Protein AF-A0A346Y6R8-F1 (afdb_monomer)

Mean predicted aligned error: 7.38 Å

Structure (mmCIF, N/CA/C/O backbone):
data_AF-A0A346Y6R8-F1
#
_entry.id   AF-A0A346Y6R8-F1
#
loop_
_atom_site.group_PDB
_atom_site.id
_atom_site.type_symbol
_atom_site.label_atom_id
_atom_site.label_alt_id
_atom_site.label_comp_id
_atom_site.label_asym_id
_atom_site.label_entity_id
_atom_site.label_seq_id
_atom_site.pdbx_PDB_ins_code
_atom_site.Cartn_x
_atom_site.Cartn_y
_atom_site.Cartn_z
_atom_site.occupancy
_atom_site.B_iso_or_equiv
_atom_site.auth_seq_id
_atom_site.auth_comp_id
_atom_site.auth_asym_id
_atom_site.auth_atom_id
_atom_site.pdbx_PDB_model_num
ATOM 1 N N . MET A 1 1 ? 13.563 -5.380 -19.756 1.00 88.19 1 MET A N 1
ATOM 2 C CA . MET A 1 1 ? 12.511 -4.655 -20.504 1.00 88.19 1 MET A CA 1
ATOM 3 C C . MET A 1 1 ? 12.199 -3.278 -19.916 1.00 88.19 1 MET A C 1
ATOM 5 O O . MET A 1 1 ? 11.522 -2.526 -20.594 1.00 88.19 1 MET A O 1
ATOM 9 N N . HIS A 1 2 ? 12.684 -2.916 -18.715 1.00 90.12 2 HIS A N 1
ATOM 10 C CA . HIS A 1 2 ? 12.296 -1.654 -18.063 1.00 90.12 2 HIS A CA 1
ATOM 11 C C . HIS A 1 2 ? 12.594 -0.394 -18.902 1.00 90.12 2 HIS A C 1
ATOM 13 O O . HIS A 1 2 ? 11.814 0.544 -18.896 1.00 90.12 2 HIS A O 1
ATOM 19 N N . ASP A 1 3 ? 13.657 -0.433 -19.708 1.00 93.69 3 ASP A N 1
ATOM 20 C CA . ASP A 1 3 ? 14.092 0.662 -20.582 1.00 93.69 3 ASP A CA 1
ATOM 21 C C . ASP A 1 3 ? 13.669 0.502 -22.059 1.00 93.69 3 ASP A C 1
ATOM 23 O O . ASP A 1 3 ? 14.188 1.189 -22.941 1.00 93.69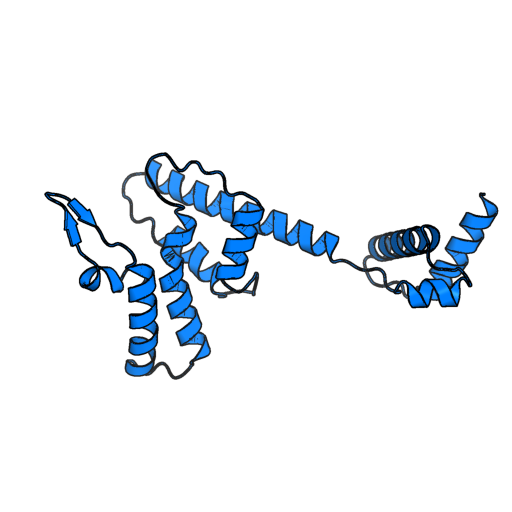 3 ASP A O 1
ATOM 27 N N . ILE A 1 4 ? 12.753 -0.422 -22.376 1.00 96.06 4 ILE A N 1
ATOM 28 C CA . ILE A 1 4 ? 12.457 -0.807 -23.770 1.00 96.06 4 ILE A CA 1
ATOM 29 C C . ILE A 1 4 ? 11.903 0.342 -24.630 1.00 96.06 4 ILE A C 1
ATOM 31 O O . ILE A 1 4 ? 12.076 0.317 -25.842 1.00 96.06 4 ILE A O 1
ATOM 35 N N . GLY A 1 5 ? 11.301 1.370 -24.022 1.00 95.88 5 GLY A N 1
ATOM 36 C CA . GLY A 1 5 ? 10.785 2.546 -24.730 1.00 95.88 5 GLY A CA 1
ATOM 37 C C . GLY A 1 5 ? 11.830 3.616 -25.072 1.00 95.88 5 GLY A C 1
ATOM 38 O O . GLY A 1 5 ? 11.493 4.601 -25.730 1.00 95.88 5 GLY A O 1
ATOM 39 N N . LYS A 1 6 ? 13.093 3.482 -24.634 1.00 95.00 6 LYS A N 1
ATOM 40 C CA . LYS A 1 6 ? 14.141 4.490 -24.901 1.00 95.00 6 LYS A CA 1
ATOM 41 C C . LYS A 1 6 ? 14.396 4.736 -26.394 1.00 95.00 6 LYS A C 1
ATOM 43 O O . LYS A 1 6 ? 14.455 5.906 -26.769 1.00 95.00 6 LYS A O 1
ATOM 48 N N . PRO A 1 7 ? 14.530 3.712 -27.260 1.00 95.25 7 PRO A N 1
ATOM 49 C CA . PRO A 1 7 ? 14.764 3.936 -28.687 1.00 95.25 7 PRO A CA 1
ATOM 50 C C . PRO A 1 7 ? 13.687 4.813 -29.341 1.00 95.25 7 PRO A C 1
ATOM 52 O O . PRO A 1 7 ? 14.020 5.705 -30.117 1.00 95.25 7 PRO A O 1
ATOM 55 N N . ASP A 1 8 ? 12.425 4.630 -28.950 1.00 93.50 8 ASP A N 1
ATOM 56 C CA . ASP A 1 8 ? 11.274 5.324 -29.543 1.00 93.50 8 ASP A CA 1
ATOM 57 C C . ASP A 1 8 ? 11.078 6.750 -28.998 1.00 93.50 8 ASP A C 1
ATOM 59 O O . ASP A 1 8 ? 10.401 7.579 -29.607 1.00 93.50 8 ASP A O 1
ATOM 63 N N . THR A 1 9 ? 11.674 7.055 -27.842 1.00 93.38 9 THR A N 1
ATOM 64 C CA . THR A 1 9 ? 11.520 8.343 -27.138 1.00 93.38 9 THR A CA 1
ATOM 65 C C . THR A 1 9 ? 12.788 9.189 -27.106 1.00 93.38 9 THR A C 1
ATOM 67 O O . THR A 1 9 ? 12.763 10.312 -26.593 1.00 93.38 9 THR A O 1
ATOM 70 N N . GLY A 1 10 ? 13.887 8.681 -27.665 1.00 92.25 10 GLY A N 1
ATOM 71 C CA . GLY A 1 10 ? 15.160 9.380 -27.743 1.00 92.25 10 GLY A CA 1
ATOM 72 C C . GLY A 1 10 ? 15.040 10.692 -28.514 1.00 92.25 10 GLY A C 1
ATOM 73 O O . GLY A 1 10 ? 14.657 10.718 -29.683 1.00 92.25 10 GLY A O 1
ATOM 74 N N . ARG A 1 11 ? 15.398 11.799 -27.862 1.00 89.81 11 ARG A N 1
ATOM 75 C CA . ARG A 1 11 ? 15.494 13.124 -28.483 1.00 89.81 11 ARG A CA 1
ATOM 76 C C . ARG A 1 11 ? 16.857 13.734 -28.207 1.00 89.81 11 ARG A C 1
ATOM 78 O O . ARG A 1 11 ? 17.302 13.751 -27.060 1.00 89.81 11 ARG A O 1
ATOM 85 N N . PHE A 1 12 ? 17.476 14.260 -29.257 1.00 90.50 12 PHE A N 1
ATOM 86 C CA . PHE A 1 12 ? 18.711 15.030 -29.163 1.00 90.50 12 PHE A CA 1
ATOM 87 C C . PHE A 1 12 ? 18.393 16.484 -28.812 1.00 90.50 12 PHE A C 1
ATOM 89 O O . PHE A 1 12 ? 17.587 17.122 -29.489 1.00 90.50 12 PHE A O 1
ATOM 96 N N . ASP A 1 13 ? 19.048 16.990 -27.774 1.00 84.94 13 ASP A N 1
ATOM 97 C CA . ASP A 1 13 ? 19.046 18.393 -27.375 1.00 84.94 13 ASP A CA 1
ATOM 98 C C . ASP A 1 13 ? 20.501 18.879 -27.334 1.00 84.94 13 ASP A C 1
ATOM 100 O O . ASP A 1 13 ? 21.226 18.709 -26.352 1.00 84.94 13 ASP A O 1
ATOM 104 N N . GLY A 1 14 ? 20.984 19.376 -28.475 1.00 87.12 14 GLY A N 1
ATOM 105 C CA . GLY A 1 14 ? 22.395 19.718 -28.653 1.00 87.12 14 GLY A CA 1
ATOM 106 C C . GLY A 1 14 ? 23.311 18.495 -28.526 1.00 87.12 14 GLY A C 1
ATOM 107 O O . GLY A 1 14 ? 23.296 17.616 -29.387 1.00 87.12 14 GLY A O 1
ATOM 108 N N . THR A 1 15 ? 24.134 18.464 -27.473 1.00 86.50 15 THR A N 1
ATOM 109 C CA . THR A 1 15 ? 25.041 17.342 -27.156 1.00 86.50 15 THR A CA 1
ATOM 110 C C . THR A 1 15 ? 24.403 16.273 -26.276 1.00 86.50 15 THR A C 1
ATOM 112 O O . THR A 1 15 ? 24.975 15.192 -26.136 1.00 86.50 15 THR A O 1
ATOM 115 N N . ASP A 1 16 ? 23.242 16.562 -25.690 1.00 85.56 16 ASP A N 1
ATOM 116 C CA . ASP A 1 16 ? 22.592 15.692 -24.721 1.00 85.56 16 ASP A CA 1
ATOM 117 C C . ASP A 1 16 ? 21.470 14.883 -25.379 1.00 85.56 16 ASP A C 1
ATOM 119 O O . ASP A 1 16 ? 20.818 15.315 -26.332 1.00 85.56 16 ASP A O 1
ATOM 123 N N . VAL A 1 17 ? 21.233 13.679 -24.859 1.00 90.75 17 VAL A N 1
ATOM 124 C CA . VAL A 1 17 ? 20.116 12.825 -25.273 1.00 90.75 17 VAL A CA 1
ATOM 125 C C . VAL A 1 17 ? 19.163 12.672 -24.103 1.00 90.75 17 VAL A C 1
ATOM 127 O O . VAL A 1 17 ? 19.573 12.343 -22.990 1.00 90.75 17 VAL A O 1
ATOM 130 N N . THR A 1 18 ? 17.878 12.883 -24.364 1.00 89.25 18 THR A N 1
ATOM 131 C CA . THR A 1 18 ? 16.813 12.707 -23.376 1.00 89.25 18 THR A CA 1
ATOM 132 C C . THR A 1 18 ? 15.840 11.620 -23.816 1.00 89.25 18 THR A C 1
ATOM 134 O O . THR A 1 18 ? 15.586 11.446 -25.005 1.00 89.25 18 THR A O 1
ATOM 137 N N . PHE A 1 19 ? 15.284 10.900 -22.842 1.00 91.94 19 PHE A N 1
ATOM 138 C CA . PHE A 1 19 ? 14.329 9.804 -23.043 1.00 91.94 19 PHE A CA 1
ATOM 139 C C . PHE A 1 19 ? 13.062 10.080 -22.233 1.00 91.94 19 PHE A C 1
ATOM 141 O O . PHE A 1 19 ? 12.709 9.359 -21.300 1.00 91.94 19 PHE A O 1
ATOM 148 N N . ARG A 1 20 ? 12.424 11.221 -22.496 1.00 88.50 20 ARG A N 1
ATOM 149 C CA . ARG A 1 20 ? 11.232 11.623 -21.738 1.00 88.50 20 ARG A CA 1
ATOM 150 C C . ARG A 1 20 ? 10.084 10.664 -22.053 1.00 88.50 20 ARG A C 1
ATOM 152 O O . ARG A 1 20 ? 9.849 10.370 -23.221 1.00 88.50 20 ARG A O 1
ATOM 159 N N . HIS A 1 21 ? 9.353 10.241 -21.024 1.00 89.75 21 HIS A N 1
ATOM 160 C CA . HIS A 1 21 ? 8.190 9.347 -21.131 1.00 89.75 21 HIS A CA 1
ATOM 161 C C . HIS A 1 21 ? 8.490 7.928 -21.642 1.00 89.75 21 HIS A C 1
ATOM 163 O O . HIS A 1 21 ? 7.576 7.216 -22.069 1.00 89.75 21 HIS A O 1
ATOM 169 N N . HIS A 1 22 ? 9.755 7.499 -21.605 1.00 95.06 22 HIS A N 1
ATOM 170 C CA . HIS A 1 22 ? 10.151 6.178 -22.094 1.00 95.06 22 HIS A CA 1
ATOM 171 C C . HIS A 1 22 ? 9.527 5.038 -21.286 1.00 95.06 22 HIS A C 1
ATOM 173 O O . HIS A 1 22 ? 9.301 3.967 -21.841 1.00 95.06 22 HIS A O 1
ATOM 179 N N . GLU A 1 23 ? 9.197 5.265 -20.014 1.00 94.69 23 GLU A N 1
ATOM 180 C CA . GLU A 1 23 ? 8.531 4.281 -19.167 1.00 94.69 23 GLU A CA 1
ATOM 181 C C . GLU A 1 23 ? 7.101 4.018 -19.656 1.00 94.69 23 GLU A C 1
ATOM 183 O O . GLU A 1 23 ? 6.711 2.864 -19.807 1.00 94.69 23 GLU A O 1
ATOM 188 N N . GLN A 1 24 ? 6.331 5.067 -19.983 1.00 95.50 24 GLN A N 1
ATOM 189 C CA . GLN A 1 24 ? 4.951 4.912 -20.475 1.00 95.50 24 GLN A CA 1
ATOM 190 C C . GLN A 1 24 ? 4.908 4.266 -21.865 1.00 95.50 24 GLN A C 1
ATOM 192 O O . GLN A 1 24 ? 4.048 3.431 -22.140 1.00 95.50 24 GLN A O 1
ATOM 197 N N . VAL A 1 25 ? 5.851 4.625 -22.739 1.00 97.38 25 VAL A N 1
ATOM 198 C CA . VAL A 1 25 ? 5.998 3.956 -24.040 1.00 97.38 25 VAL A CA 1
ATOM 199 C C . VAL A 1 25 ? 6.418 2.499 -23.842 1.00 97.38 25 VAL A C 1
ATOM 201 O O . VAL A 1 25 ? 5.851 1.605 -24.464 1.00 97.38 25 VAL A O 1
ATOM 204 N N . GLY A 1 26 ? 7.355 2.242 -22.928 1.00 97.94 26 GLY A N 1
ATOM 205 C CA . GLY A 1 26 ? 7.798 0.897 -22.579 1.00 97.94 26 GLY A CA 1
ATOM 206 C C . GLY A 1 26 ? 6.672 0.019 -22.036 1.00 97.94 26 GLY A C 1
ATOM 207 O O . GLY A 1 26 ? 6.569 -1.140 -22.428 1.00 97.94 26 GLY A O 1
ATOM 208 N N . GLU A 1 27 ? 5.794 0.571 -21.197 1.00 98.00 27 GLU A N 1
ATOM 209 C CA . GLU A 1 27 ? 4.587 -0.109 -20.722 1.00 98.00 27 GLU A CA 1
ATOM 210 C C . GLU A 1 27 ? 3.721 -0.576 -21.895 1.00 98.00 27 GLU A C 1
ATOM 212 O O . GLU A 1 27 ? 3.377 -1.756 -21.961 1.00 98.00 27 GLU A O 1
ATOM 217 N N . GLN A 1 28 ? 3.418 0.310 -22.848 1.00 98.06 28 GLN A N 1
ATOM 218 C CA . GLN A 1 28 ? 2.599 -0.044 -24.009 1.00 98.06 28 GLN A CA 1
ATOM 219 C C . GLN A 1 28 ? 3.272 -1.116 -24.877 1.00 98.06 28 GLN A C 1
ATOM 221 O O . GLN A 1 28 ? 2.631 -2.100 -25.239 1.00 98.06 28 GLN A O 1
ATOM 226 N N . ILE A 1 29 ? 4.578 -0.985 -25.133 1.00 98.12 29 ILE A N 1
ATOM 227 C CA . ILE A 1 29 ? 5.343 -1.994 -25.879 1.00 98.12 29 ILE A CA 1
ATOM 228 C C . ILE A 1 29 ? 5.239 -3.361 -25.197 1.00 98.12 29 ILE A C 1
ATOM 230 O O . ILE A 1 29 ? 5.025 -4.368 -25.865 1.00 98.12 29 ILE A O 1
ATOM 234 N N . VAL A 1 30 ? 5.376 -3.424 -23.871 1.00 97.94 30 VAL A N 1
ATOM 235 C CA . VAL A 1 30 ? 5.302 -4.687 -23.121 1.00 97.94 30 VAL A CA 1
ATOM 236 C C . VAL A 1 30 ? 3.906 -5.308 -23.186 1.00 97.94 30 VAL A C 1
ATOM 238 O O . VAL A 1 30 ? 3.812 -6.530 -23.334 1.00 97.94 30 VAL A O 1
ATOM 241 N N . ARG A 1 31 ? 2.841 -4.493 -23.122 1.00 97.69 31 ARG A N 1
ATOM 242 C CA . ARG A 1 31 ? 1.447 -4.963 -23.254 1.00 97.69 31 ARG A CA 1
ATOM 243 C C . ARG A 1 31 ? 1.210 -5.679 -24.577 1.00 97.69 31 ARG A C 1
ATOM 245 O O . ARG A 1 31 ? 0.519 -6.693 -24.589 1.00 97.69 31 ARG A O 1
ATOM 252 N N . ASP A 1 32 ? 1.815 -5.185 -25.651 1.00 97.62 32 ASP A N 1
ATOM 253 C CA . ASP A 1 32 ? 1.655 -5.754 -26.989 1.00 97.62 32 ASP A CA 1
ATOM 254 C C . ASP A 1 32 ? 2.632 -6.921 -27.238 1.00 97.62 32 ASP A C 1
ATOM 256 O O . ASP A 1 32 ? 2.283 -7.925 -27.864 1.00 97.62 32 ASP A O 1
ATOM 260 N N . LEU A 1 33 ? 3.856 -6.826 -26.707 1.00 97.50 33 LEU A N 1
ATOM 261 C CA . LEU A 1 33 ? 4.935 -7.778 -26.968 1.00 97.50 33 LEU A CA 1
ATOM 262 C C . LEU A 1 33 ? 4.771 -9.103 -26.211 1.00 97.50 33 LEU A C 1
ATOM 264 O O . LEU A 1 33 ? 5.036 -10.159 -26.784 1.00 97.50 33 LEU A O 1
ATOM 268 N N . LEU A 1 34 ? 4.350 -9.088 -24.942 1.00 97.38 34 LEU A N 1
ATOM 269 C CA . LEU A 1 34 ? 4.225 -10.321 -24.151 1.00 97.38 34 LEU A CA 1
ATOM 270 C C . LEU A 1 34 ? 3.227 -11.326 -24.760 1.00 97.38 34 LEU A C 1
ATOM 272 O O . LEU A 1 34 ? 3.612 -12.490 -24.919 1.00 97.38 34 LEU A O 1
ATOM 276 N N . PRO A 1 35 ? 2.008 -10.926 -25.177 1.00 97.50 35 PRO A N 1
ATOM 277 C CA . PRO A 1 35 ? 1.092 -11.823 -25.880 1.00 97.50 35 PRO A CA 1
ATOM 278 C C . PRO A 1 35 ? 1.664 -12.337 -27.203 1.00 97.50 35 PRO A C 1
ATOM 280 O O . PRO A 1 35 ? 1.543 -13.524 -27.505 1.00 97.50 35 PRO A O 1
ATOM 283 N N . ALA A 1 36 ? 2.349 -11.479 -27.968 1.00 97.31 36 ALA A N 1
ATOM 284 C CA . ALA A 1 36 ? 2.997 -11.873 -29.220 1.00 97.31 36 ALA A CA 1
ATOM 285 C C . ALA A 1 36 ? 4.129 -12.899 -29.012 1.00 97.31 36 ALA A C 1
ATOM 287 O O . ALA A 1 36 ? 4.382 -13.723 -29.889 1.00 97.31 36 ALA A O 1
ATOM 288 N N . MET A 1 37 ? 4.774 -12.894 -27.841 1.00 96.56 37 MET A N 1
ATOM 289 C CA . MET A 1 37 ? 5.766 -13.896 -27.426 1.00 96.56 37 MET A CA 1
ATOM 290 C C . MET A 1 37 ? 5.144 -15.162 -26.809 1.00 96.56 37 MET A C 1
ATOM 292 O O . MET A 1 37 ? 5.875 -16.044 -26.361 1.00 96.56 37 MET A O 1
ATOM 296 N N . GLY A 1 38 ? 3.812 -15.279 -26.786 1.00 96.88 38 GLY A N 1
ATOM 297 C CA . GLY A 1 38 ? 3.101 -16.457 -26.286 1.00 96.88 38 GLY A CA 1
ATOM 298 C C . GLY A 1 38 ? 2.736 -16.412 -24.801 1.00 96.88 38 GLY A C 1
ATOM 299 O O . GLY A 1 38 ? 2.315 -17.432 -24.259 1.00 96.88 38 GLY A O 1
ATOM 300 N N . CYS A 1 39 ? 2.862 -15.263 -24.125 1.00 96.38 39 CYS A N 1
ATOM 301 C CA . CYS A 1 39 ? 2.310 -15.098 -22.781 1.00 96.38 39 CYS A CA 1
ATOM 302 C C . CYS A 1 39 ? 0.778 -15.075 -22.856 1.00 96.38 39 CYS A C 1
ATOM 304 O O . CYS A 1 39 ? 0.183 -14.111 -23.333 1.00 96.38 39 CYS A O 1
ATOM 306 N N . THR A 1 40 ? 0.131 -16.139 -22.384 1.00 97.19 40 THR A N 1
ATOM 307 C CA . THR A 1 40 ? -1.336 -16.259 -22.403 1.00 97.19 40 THR A CA 1
ATOM 308 C C . THR A 1 40 ? -2.006 -15.755 -21.127 1.00 97.19 40 THR A C 1
ATOM 310 O O . THR A 1 40 ? -3.231 -15.727 -21.069 1.00 97.19 40 THR A O 1
ATOM 313 N N . ASP A 1 41 ? -1.234 -15.392 -20.099 1.00 97.75 41 ASP A N 1
ATOM 314 C CA . ASP A 1 41 ? -1.757 -14.852 -18.844 1.00 97.75 41 ASP A CA 1
ATOM 315 C C . ASP A 1 41 ? -1.879 -13.314 -18.940 1.00 97.75 41 ASP A C 1
ATOM 317 O O . ASP A 1 41 ? -0.862 -12.601 -18.927 1.00 97.75 41 ASP A O 1
ATOM 321 N N . PRO A 1 42 ? -3.107 -12.768 -19.042 1.00 96.50 42 PRO A N 1
ATOM 322 C CA . PRO A 1 42 ? -3.312 -11.326 -19.122 1.00 96.50 42 PRO A CA 1
ATOM 323 C C . PRO A 1 42 ? -2.966 -10.610 -17.810 1.00 96.50 42 PRO A C 1
ATOM 325 O O . PRO A 1 42 ? -2.550 -9.454 -17.852 1.00 96.50 42 PRO A O 1
ATOM 328 N N . VAL A 1 43 ? -3.087 -11.278 -16.657 1.00 95.50 43 VAL A N 1
ATOM 329 C CA . VAL A 1 43 ? -2.763 -10.699 -15.345 1.00 95.50 43 VAL A CA 1
ATOM 330 C C . VAL A 1 43 ? -1.255 -10.547 -15.203 1.00 95.50 43 VAL A C 1
ATOM 332 O O . VAL A 1 43 ? -0.780 -9.505 -14.755 1.00 95.50 43 VAL A O 1
ATOM 335 N N . LEU A 1 44 ? -0.481 -11.558 -15.607 1.00 95.56 44 LEU A N 1
ATOM 336 C CA . LEU A 1 44 ? 0.978 -11.449 -15.648 1.00 95.56 44 LEU A CA 1
ATOM 337 C C . LEU A 1 44 ? 1.425 -10.355 -16.625 1.00 95.56 44 LEU A C 1
ATOM 339 O O . LEU A 1 44 ? 2.291 -9.550 -16.289 1.00 95.56 44 LEU A O 1
ATOM 343 N N . THR A 1 45 ? 0.810 -10.297 -17.808 1.00 97.62 45 THR A N 1
ATOM 344 C CA . THR A 1 45 ? 1.119 -9.284 -18.828 1.00 97.62 45 THR A CA 1
ATOM 345 C C . THR A 1 45 ? 0.884 -7.868 -18.311 1.00 97.62 45 THR A C 1
ATOM 347 O O . THR A 1 45 ? 1.784 -7.031 -18.403 1.00 97.62 45 THR A O 1
ATOM 350 N N . ASP A 1 46 ? -0.288 -7.603 -17.724 1.00 96.81 46 ASP A N 1
ATOM 351 C CA . ASP A 1 46 ? -0.597 -6.304 -17.121 1.00 96.81 46 ASP A CA 1
ATOM 352 C C . ASP A 1 46 ? 0.393 -5.956 -16.008 1.00 96.81 46 ASP A C 1
ATOM 354 O O . ASP A 1 46 ? 0.929 -4.851 -15.977 1.00 96.81 46 ASP A O 1
ATOM 358 N N . ARG A 1 47 ? 0.706 -6.922 -15.142 1.00 96.44 47 ARG A N 1
ATOM 359 C CA . ARG A 1 47 ? 1.635 -6.720 -14.033 1.00 96.44 47 ARG A CA 1
ATOM 360 C C . ARG A 1 47 ? 3.023 -6.306 -14.507 1.00 96.44 47 ARG A C 1
ATOM 362 O O . ARG A 1 47 ? 3.537 -5.293 -14.044 1.00 96.44 47 ARG A O 1
ATOM 369 N N . VAL A 1 48 ? 3.608 -7.042 -15.455 1.00 96.81 48 VAL A N 1
ATOM 370 C CA . VAL A 1 48 ? 4.940 -6.728 -16.003 1.00 96.81 48 VAL A CA 1
ATOM 371 C C . VAL A 1 48 ? 4.921 -5.383 -16.728 1.00 96.81 48 VAL A C 1
ATOM 373 O O . VAL A 1 48 ? 5.835 -4.580 -16.544 1.00 96.81 48 VAL A O 1
ATOM 376 N N . ALA A 1 49 ? 3.877 -5.103 -17.512 1.00 97.69 49 ALA A N 1
ATOM 377 C CA . ALA A 1 49 ? 3.728 -3.824 -18.196 1.00 97.69 49 ALA A CA 1
ATOM 378 C C . ALA A 1 49 ? 3.677 -2.646 -17.212 1.00 97.69 49 ALA A C 1
ATOM 380 O O . ALA A 1 49 ? 4.437 -1.687 -17.361 1.00 97.69 49 ALA A O 1
ATOM 381 N N . ARG A 1 50 ? 2.853 -2.744 -16.162 1.00 97.12 50 ARG A N 1
ATOM 382 C CA . ARG A 1 50 ? 2.756 -1.722 -15.111 1.00 97.12 50 ARG A CA 1
ATOM 383 C C . ARG A 1 50 ? 4.071 -1.549 -14.354 1.00 97.12 50 ARG A C 1
ATOM 385 O O . ARG A 1 50 ? 4.467 -0.416 -14.098 1.00 97.12 50 ARG A O 1
ATOM 392 N N . THR A 1 51 ? 4.784 -2.636 -14.045 1.00 96.88 51 THR A N 1
ATOM 393 C CA . THR A 1 51 ? 6.129 -2.558 -13.449 1.00 96.88 51 THR A CA 1
ATOM 394 C C . THR A 1 51 ? 7.089 -1.769 -14.341 1.00 96.88 51 THR A C 1
ATOM 396 O O . THR A 1 51 ? 7.831 -0.928 -13.838 1.00 96.88 51 THR A O 1
ATOM 399 N N . VAL A 1 52 ? 7.060 -1.976 -15.663 1.00 97.06 52 VAL A N 1
ATOM 400 C CA . VAL A 1 52 ? 7.880 -1.195 -16.605 1.00 97.06 52 VAL A CA 1
ATOM 401 C C . VAL A 1 52 ? 7.481 0.286 -16.602 1.00 97.06 52 VAL A C 1
ATOM 403 O O . VAL A 1 52 ? 8.355 1.140 -16.444 1.00 97.06 52 VAL A O 1
ATOM 406 N N . GLY A 1 53 ? 6.182 0.590 -16.669 1.00 96.31 53 GLY A N 1
ATOM 407 C CA . GLY A 1 53 ? 5.649 1.962 -16.667 1.00 96.31 53 GLY A CA 1
ATOM 408 C C . GLY A 1 53 ? 5.921 2.766 -15.394 1.00 96.31 53 GLY A C 1
ATOM 409 O O . GLY A 1 53 ? 5.929 4.000 -15.418 1.00 96.31 53 GLY A O 1
ATOM 410 N N . LEU A 1 54 ? 6.176 2.073 -14.283 1.00 95.12 54 LEU A N 1
ATOM 411 C CA . LEU A 1 54 ? 6.447 2.659 -12.970 1.00 95.12 54 LEU A CA 1
ATOM 412 C C . LEU A 1 54 ? 7.920 2.553 -12.546 1.00 95.12 54 LEU A C 1
ATOM 414 O O . LEU A 1 54 ? 8.280 3.086 -11.498 1.00 95.12 54 LEU A O 1
ATOM 418 N N . SER A 1 55 ? 8.780 1.927 -13.353 1.00 92.38 55 SER A N 1
ATOM 419 C CA . SER A 1 55 ? 10.164 1.589 -12.984 1.00 92.38 55 SER A CA 1
ATOM 420 C C . SER A 1 55 ? 11.020 2.791 -12.554 1.00 92.38 55 SER A C 1
ATOM 422 O O . SER A 1 55 ? 11.827 2.680 -11.635 1.00 92.38 55 SER A O 1
ATOM 424 N N . GLY A 1 56 ? 10.810 3.969 -13.152 1.00 87.50 56 GLY A N 1
ATOM 425 C CA . GLY A 1 56 ? 11.524 5.203 -12.803 1.00 87.50 56 GLY A CA 1
ATOM 426 C C . GLY A 1 56 ? 10.922 6.007 -11.643 1.00 87.50 56 GLY A C 1
ATOM 427 O O . GLY A 1 56 ? 11.556 6.940 -11.152 1.00 87.50 56 GLY A O 1
ATOM 428 N N . ARG A 1 57 ? 9.711 5.676 -11.170 1.00 87.12 57 ARG A N 1
ATOM 429 C CA . ARG A 1 57 ? 8.948 6.528 -10.231 1.00 87.12 57 ARG A CA 1
ATOM 430 C C . ARG A 1 57 ? 9.623 6.721 -8.878 1.00 87.12 57 ARG A C 1
ATOM 432 O O . ARG A 1 57 ? 9.437 7.771 -8.268 1.00 87.12 57 ARG A O 1
ATOM 439 N N . TYR A 1 58 ? 10.408 5.747 -8.420 1.00 84.38 58 TYR A N 1
ATOM 440 C CA . TYR A 1 58 ? 11.115 5.850 -7.142 1.00 84.38 58 TYR A CA 1
ATOM 441 C C . TYR A 1 58 ? 12.191 6.951 -7.147 1.00 84.38 58 TYR A C 1
ATOM 443 O O . TYR A 1 58 ? 12.555 7.454 -6.084 1.00 84.38 58 TYR A O 1
ATOM 451 N N . LYS A 1 59 ? 12.679 7.342 -8.338 1.00 79.56 59 LYS A N 1
ATOM 452 C CA . LYS A 1 59 ? 13.801 8.274 -8.516 1.00 79.56 59 LYS A CA 1
ATOM 453 C C . LYS A 1 59 ? 13.431 9.746 -8.305 1.00 79.56 59 LYS A C 1
ATOM 455 O O . LYS A 1 59 ? 14.358 10.542 -8.256 1.00 79.56 59 LYS A O 1
ATOM 460 N N . ALA A 1 60 ? 12.139 10.088 -8.189 1.00 56.28 60 ALA A N 1
ATOM 461 C CA . ALA A 1 60 ? 11.602 11.441 -7.958 1.00 56.28 60 ALA A CA 1
ATOM 462 C C . ALA A 1 60 ? 12.517 12.590 -8.465 1.00 56.28 60 ALA A C 1
ATOM 464 O O . ALA A 1 60 ? 13.225 13.226 -7.698 1.00 56.28 60 ALA A O 1
ATOM 465 N N . ASP A 1 61 ? 12.523 12.776 -9.788 1.00 48.47 61 ASP A N 1
ATOM 466 C CA . ASP A 1 61 ? 12.942 13.919 -10.619 1.00 48.47 61 ASP A CA 1
ATOM 467 C C . ASP A 1 61 ? 13.981 14.950 -10.106 1.00 48.47 61 ASP A C 1
ATOM 469 O O . ASP A 1 61 ? 13.643 16.033 -9.634 1.00 48.47 61 ASP A O 1
ATOM 473 N N . GLY A 1 62 ? 15.257 14.730 -10.459 1.00 41.03 62 GLY A N 1
ATOM 474 C CA . GLY A 1 62 ? 16.159 15.810 -10.906 1.00 41.03 62 GLY A CA 1
ATOM 475 C C . GLY A 1 62 ? 17.275 16.274 -9.948 1.00 41.03 62 GLY A C 1
ATOM 476 O O . GLY A 1 62 ? 17.320 15.896 -8.777 1.00 41.03 62 GLY A O 1
ATOM 477 N N . PRO A 1 63 ? 18.239 17.083 -10.441 1.00 32.19 63 PRO A N 1
ATOM 478 C CA . PRO A 1 63 ? 19.399 17.518 -9.663 1.00 32.19 63 PRO A CA 1
ATOM 479 C C . PRO A 1 63 ? 18.939 18.368 -8.473 1.00 32.19 63 PRO A C 1
ATOM 481 O O . PRO A 1 63 ? 18.387 19.448 -8.661 1.00 32.19 63 PRO A O 1
ATOM 484 N N . GLY A 1 64 ? 19.171 17.880 -7.252 1.00 41.25 64 GLY A N 1
ATOM 485 C CA . GLY A 1 64 ? 18.735 18.540 -6.016 1.00 41.25 64 GLY A CA 1
ATOM 486 C C . GLY A 1 64 ? 17.429 18.010 -5.415 1.00 41.25 64 GLY A C 1
ATOM 487 O O . GLY A 1 64 ? 16.995 18.548 -4.399 1.00 41.25 64 GLY A O 1
ATOM 488 N N . ALA A 1 65 ? 16.833 16.949 -5.971 1.00 45.44 65 ALA A N 1
ATOM 489 C CA . ALA A 1 65 ? 15.626 16.311 -5.444 1.00 45.44 65 ALA A CA 1
ATOM 490 C C . ALA A 1 65 ? 15.899 15.461 -4.190 1.00 45.44 65 ALA A C 1
ATOM 492 O O . ALA A 1 65 ? 15.680 14.256 -4.135 1.00 45.44 65 ALA A O 1
ATOM 493 N N . ALA A 1 66 ? 16.336 16.128 -3.127 1.00 45.50 66 ALA A N 1
ATOM 494 C CA . ALA A 1 66 ? 16.016 15.717 -1.770 1.00 45.50 66 ALA A CA 1
ATOM 495 C C . ALA A 1 66 ? 14.583 16.170 -1.435 1.00 45.50 66 ALA A C 1
ATOM 497 O O . ALA A 1 66 ? 14.343 16.750 -0.375 1.00 45.50 66 ALA A O 1
ATOM 498 N N . GLU A 1 67 ? 13.622 15.956 -2.342 1.00 53.75 67 GLU A N 1
ATOM 499 C CA . GLU A 1 67 ? 12.225 16.033 -1.943 1.00 53.75 67 GLU A CA 1
ATOM 500 C C . GLU A 1 67 ? 11.981 14.771 -1.120 1.00 53.75 67 GLU A C 1
ATOM 502 O O . GLU A 1 67 ? 11.741 13.678 -1.631 1.00 53.75 67 GLU A O 1
ATOM 507 N N . VAL A 1 68 ? 12.197 14.915 0.188 1.00 68.25 68 VAL A N 1
ATOM 508 C CA . VAL A 1 68 ? 11.830 13.920 1.184 1.00 68.25 68 VAL A CA 1
ATOM 509 C C . VAL A 1 68 ? 10.406 13.518 0.843 1.00 68.25 68 VAL A C 1
ATOM 511 O O . VAL A 1 68 ? 9.511 14.363 0.888 1.00 68.25 68 VAL A O 1
ATOM 514 N N . TRP A 1 69 ? 10.206 12.254 0.459 1.00 82.69 69 TRP A N 1
ATOM 515 C CA . TRP A 1 69 ? 8.883 11.706 0.176 1.00 82.69 69 TRP A CA 1
ATOM 516 C C . TRP A 1 69 ? 7.901 12.237 1.238 1.00 82.69 69 TRP A C 1
ATOM 518 O O . TRP A 1 69 ? 8.217 12.261 2.418 1.00 82.69 69 TRP A O 1
ATOM 528 N N . SER A 1 70 ? 6.740 12.775 0.901 1.00 88.38 70 SER A N 1
ATOM 529 C CA . SER A 1 70 ? 5.743 13.064 1.945 1.00 88.38 70 SER A CA 1
ATOM 530 C C . SER A 1 70 ? 4.907 11.811 2.182 1.00 88.38 70 SER A C 1
ATOM 532 O O . SER A 1 70 ? 4.830 10.954 1.303 1.00 88.38 70 SER A O 1
ATOM 534 N N . ASP A 1 71 ? 4.235 11.687 3.324 1.00 91.06 71 ASP A N 1
ATOM 535 C CA . ASP A 1 71 ? 3.364 10.525 3.560 1.00 91.06 71 ASP A CA 1
ATOM 536 C C . ASP A 1 71 ? 2.250 10.428 2.504 1.00 91.06 71 ASP A C 1
ATOM 538 O O . ASP A 1 71 ? 1.857 9.338 2.090 1.00 91.06 71 ASP A O 1
ATOM 542 N N . SER A 1 72 ? 1.777 11.574 2.007 1.00 90.38 72 SER A N 1
ATOM 543 C CA . SER A 1 72 ? 0.842 11.651 0.882 1.00 90.38 72 SER A CA 1
ATOM 544 C C . SER A 1 72 ? 1.459 11.148 -0.425 1.00 90.38 72 SER A C 1
ATOM 546 O O . SER A 1 72 ? 0.786 10.443 -1.178 1.00 90.38 72 SER A O 1
ATOM 548 N N . ALA A 1 73 ? 2.728 11.475 -0.696 1.00 90.44 73 ALA A N 1
ATOM 549 C CA . ALA A 1 73 ? 3.442 10.975 -1.869 1.00 90.44 73 ALA A CA 1
ATOM 550 C C . ALA A 1 73 ? 3.658 9.459 -1.786 1.00 90.44 73 ALA A C 1
ATOM 552 O O . ALA A 1 73 ? 3.376 8.765 -2.759 1.00 90.44 73 ALA A O 1
ATOM 553 N N . VAL A 1 74 ? 4.053 8.935 -0.619 1.00 92.94 74 VAL A N 1
ATOM 554 C CA . VAL A 1 74 ? 4.221 7.487 -0.405 1.00 92.94 74 VAL A CA 1
ATOM 555 C C . VAL A 1 74 ? 2.898 6.757 -0.642 1.00 92.94 74 VAL A C 1
ATOM 557 O O . VAL A 1 74 ? 2.843 5.825 -1.442 1.00 92.94 74 VAL A O 1
ATOM 560 N N . ARG A 1 75 ? 1.796 7.224 -0.037 1.00 93.62 75 ARG A N 1
ATOM 561 C CA . ARG A 1 75 ? 0.466 6.627 -0.254 1.00 93.62 75 ARG A CA 1
ATOM 562 C C . ARG A 1 75 ? 0.018 6.700 -1.711 1.00 93.62 75 ARG A C 1
ATOM 564 O O . ARG A 1 75 ? -0.626 5.773 -2.198 1.00 93.62 75 ARG A O 1
ATOM 571 N N . ARG A 1 76 ? 0.335 7.791 -2.417 1.00 93.00 76 ARG A N 1
ATOM 572 C CA . ARG A 1 76 ? 0.065 7.901 -3.855 1.00 93.00 76 ARG A CA 1
ATOM 573 C C . ARG A 1 76 ? 0.870 6.874 -4.644 1.00 93.00 76 ARG A C 1
ATOM 575 O O . ARG A 1 76 ? 0.273 6.185 -5.452 1.00 93.00 76 ARG A O 1
ATOM 582 N N . PHE A 1 77 ? 2.167 6.737 -4.386 1.00 93.31 77 PHE A N 1
ATOM 583 C CA . PHE A 1 77 ? 3.016 5.765 -5.073 1.00 93.31 77 PHE A CA 1
ATOM 584 C C . PHE A 1 77 ? 2.536 4.326 -4.867 1.00 93.31 77 PHE A C 1
ATOM 586 O O . PHE A 1 77 ? 2.379 3.593 -5.840 1.00 93.31 77 PHE A O 1
ATOM 593 N N . VAL A 1 78 ? 2.197 3.949 -3.630 1.00 95.12 78 VAL A N 1
ATOM 594 C CA . VAL A 1 78 ? 1.602 2.637 -3.328 1.00 95.12 78 VAL A CA 1
ATOM 595 C C . VAL A 1 78 ? 0.297 2.434 -4.106 1.00 95.12 78 VAL A C 1
ATOM 597 O O . VAL A 1 78 ? 0.102 1.390 -4.723 1.00 95.12 78 VAL A O 1
ATOM 600 N N . ARG A 1 79 ? -0.586 3.442 -4.145 1.00 94.19 79 ARG A N 1
ATOM 601 C CA . ARG A 1 79 ? -1.840 3.378 -4.914 1.00 94.19 79 ARG A CA 1
ATOM 602 C C . ARG A 1 79 ? -1.597 3.263 -6.418 1.00 94.19 79 ARG A C 1
ATOM 604 O O . ARG A 1 79 ? -2.269 2.472 -7.070 1.00 94.19 79 ARG A O 1
ATOM 611 N N . ASP A 1 80 ? -0.637 4.009 -6.953 1.00 93.19 80 ASP A N 1
ATOM 612 C CA . ASP A 1 80 ? -0.256 3.965 -8.367 1.00 93.19 80 ASP A CA 1
ATOM 613 C C . ASP A 1 80 ? 0.291 2.572 -8.739 1.00 93.19 80 ASP A C 1
ATOM 615 O O . ASP A 1 80 ? 0.053 2.106 -9.853 1.00 93.19 80 ASP A O 1
ATOM 619 N N . CYS A 1 81 ? 0.921 1.863 -7.791 1.00 94.94 81 CYS A N 1
ATOM 620 C CA . CYS A 1 81 ? 1.323 0.456 -7.917 1.00 94.94 81 CYS A CA 1
ATOM 621 C C . CYS A 1 81 ? 0.161 -0.542 -7.731 1.00 94.94 81 CYS A C 1
ATOM 623 O O . CYS A 1 81 ? 0.287 -1.711 -8.073 1.00 94.94 81 CYS A O 1
ATOM 625 N N . GLY A 1 82 ? -1.028 -0.100 -7.319 1.00 92.81 82 GLY A N 1
ATOM 626 C CA . GLY A 1 82 ? -2.202 -0.958 -7.108 1.00 92.81 82 GLY A CA 1
ATOM 627 C C . GLY A 1 82 ? -2.421 -1.404 -5.659 1.00 92.81 82 GLY A C 1
ATOM 628 O O . GLY A 1 82 ? -3.335 -2.176 -5.411 1.00 92.81 82 GLY A O 1
ATOM 629 N N . GLY A 1 83 ? -1.649 -0.888 -4.698 1.00 93.62 83 GLY A N 1
ATOM 630 C CA . GLY A 1 83 ? -1.785 -1.204 -3.274 1.00 93.62 83 GLY A CA 1
ATOM 631 C C . GLY A 1 83 ? -0.619 -2.017 -2.708 1.00 93.62 83 GLY A C 1
ATOM 632 O O . GLY A 1 83 ? 0.394 -2.221 -3.370 1.00 93.62 83 GLY A O 1
ATOM 633 N N . LEU A 1 84 ? -0.773 -2.463 -1.457 1.00 89.06 84 LEU A N 1
ATOM 634 C CA . LEU A 1 84 ? 0.200 -3.280 -0.710 1.00 89.06 84 LEU A CA 1
ATOM 635 C C . LEU A 1 84 ? 0.035 -4.784 -0.990 1.00 89.06 84 LEU A C 1
ATOM 637 O O . LEU A 1 84 ? 0.181 -5.607 -0.089 1.00 89.06 84 LEU A O 1
ATOM 641 N N . GLU A 1 85 ? -0.378 -5.149 -2.203 1.00 81.19 85 GLU A N 1
ATOM 642 C CA . GLU A 1 85 ? -0.669 -6.547 -2.526 1.00 81.19 85 GLU A CA 1
ATOM 643 C C . GLU A 1 85 ? 0.589 -7.413 -2.367 1.00 81.19 85 GLU A C 1
ATOM 645 O O . GLU A 1 85 ? 1.704 -6.933 -2.559 1.00 81.19 85 GLU A O 1
ATOM 650 N N . GLY A 1 86 ? 0.392 -8.671 -1.961 1.00 77.00 86 GLY A N 1
ATOM 651 C CA . GLY A 1 86 ? 1.465 -9.561 -1.514 1.00 77.00 86 GLY A CA 1
ATOM 652 C C . GLY A 1 86 ? 2.514 -9.904 -2.575 1.00 77.00 86 GLY A C 1
ATOM 653 O O . GLY A 1 86 ? 2.499 -9.385 -3.687 1.00 77.00 86 GLY A O 1
ATOM 654 N N . GLN A 1 87 ? 3.398 -10.839 -2.215 1.00 82.81 87 GLN A N 1
ATOM 655 C CA . GLN A 1 87 ? 4.616 -11.149 -2.967 1.00 82.81 87 GLN A CA 1
ATOM 656 C C . GLN A 1 87 ? 4.436 -11.187 -4.486 1.00 82.81 87 GLN A C 1
ATOM 658 O O . GLN A 1 87 ? 3.637 -11.954 -5.033 1.00 82.81 87 GLN A O 1
ATOM 663 N N . GLY A 1 88 ? 5.246 -10.376 -5.162 1.00 86.44 88 GLY A N 1
ATOM 664 C CA . GLY A 1 88 ? 5.235 -10.265 -6.615 1.00 86.44 88 GLY A CA 1
ATOM 665 C C . GLY A 1 88 ? 4.110 -9.377 -7.139 1.00 86.44 88 GLY A C 1
ATOM 666 O O . GLY A 1 88 ? 3.712 -9.540 -8.296 1.00 86.44 88 GLY A O 1
ATOM 667 N N . SER A 1 89 ? 3.583 -8.469 -6.315 1.00 94.62 89 SER A N 1
ATOM 668 C CA . SER A 1 89 ? 2.770 -7.339 -6.765 1.00 94.62 89 SER A CA 1
ATOM 669 C C . SER A 1 89 ? 3.598 -6.360 -7.598 1.00 94.62 89 SER A C 1
ATOM 671 O O . SER A 1 89 ? 4.825 -6.430 -7.657 1.00 94.62 89 SER A O 1
ATOM 673 N N . VAL A 1 90 ? 2.932 -5.414 -8.264 1.00 96.44 90 VAL A N 1
ATOM 674 C CA . VAL A 1 90 ? 3.641 -4.361 -9.010 1.00 96.44 90 VAL A CA 1
ATOM 675 C C . VAL A 1 90 ? 4.526 -3.529 -8.078 1.00 96.44 90 VAL A C 1
ATOM 677 O O . VAL A 1 90 ? 5.614 -3.146 -8.494 1.00 96.44 90 VAL A O 1
ATOM 680 N N . LEU A 1 91 ? 4.095 -3.280 -6.834 1.00 96.00 91 LEU A N 1
ATOM 681 C CA . LEU A 1 91 ? 4.888 -2.545 -5.848 1.00 96.00 91 LEU A CA 1
ATOM 682 C C . LEU A 1 91 ? 6.198 -3.276 -5.542 1.00 96.00 91 LEU A C 1
ATOM 684 O O . LEU A 1 91 ? 7.264 -2.679 -5.687 1.00 96.00 91 LEU A O 1
ATOM 688 N N . ASP A 1 92 ? 6.113 -4.562 -5.194 1.00 94.69 92 ASP A N 1
ATOM 689 C CA . ASP A 1 92 ? 7.284 -5.394 -4.901 1.00 94.69 92 ASP A CA 1
ATOM 690 C C . ASP A 1 92 ? 8.239 -5.423 -6.093 1.00 94.69 92 ASP A C 1
ATOM 692 O O . ASP A 1 92 ? 9.421 -5.127 -5.961 1.00 94.69 92 ASP A O 1
ATOM 696 N N . LEU A 1 93 ? 7.705 -5.681 -7.290 1.00 95.50 93 LEU A N 1
ATOM 697 C CA . LEU A 1 93 ? 8.505 -5.760 -8.509 1.00 95.50 93 LEU A CA 1
ATOM 698 C C . LEU A 1 93 ? 9.184 -4.430 -8.859 1.00 95.50 93 LEU A C 1
ATOM 700 O O . LEU A 1 93 ? 10.294 -4.438 -9.385 1.00 95.50 93 LEU A O 1
ATOM 704 N N . VAL A 1 94 ? 8.538 -3.288 -8.599 1.00 95.12 94 VAL A N 1
ATOM 705 C CA . VAL A 1 94 ? 9.142 -1.964 -8.819 1.00 95.12 94 VAL A CA 1
ATOM 706 C C . VAL A 1 94 ? 10.262 -1.703 -7.811 1.00 95.12 94 VAL A C 1
ATOM 708 O O . VAL A 1 94 ? 11.312 -1.202 -8.209 1.00 95.12 94 VAL A O 1
ATOM 711 N N . LEU A 1 95 ? 10.073 -2.049 -6.534 1.00 93.69 95 LEU A N 1
ATOM 712 C CA . LEU A 1 95 ? 11.104 -1.883 -5.503 1.00 93.69 95 LEU A CA 1
ATOM 713 C C . LEU A 1 95 ? 12.298 -2.820 -5.742 1.00 93.69 95 LEU A C 1
ATOM 715 O O . LEU A 1 95 ? 13.442 -2.368 -5.713 1.00 93.69 95 LEU A O 1
ATOM 719 N N . ASP A 1 96 ? 12.047 -4.085 -6.075 1.00 93.69 96 ASP A N 1
ATOM 720 C CA 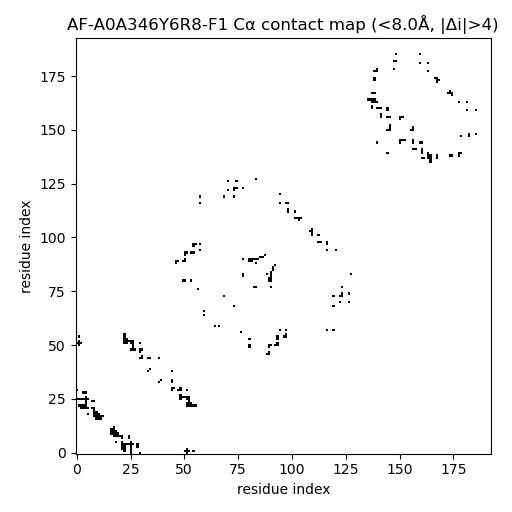. ASP A 1 96 ? 13.086 -5.058 -6.428 1.00 93.69 96 ASP A CA 1
ATOM 721 C C . ASP A 1 96 ? 13.875 -4.606 -7.659 1.00 93.69 96 ASP A C 1
ATOM 723 O O . ASP A 1 96 ? 15.109 -4.649 -7.683 1.00 93.69 96 ASP A O 1
ATOM 727 N N . LEU A 1 97 ? 13.171 -4.112 -8.683 1.00 93.56 97 LEU A N 1
ATOM 728 C CA . LEU A 1 97 ? 13.806 -3.552 -9.868 1.00 93.56 97 LEU A CA 1
ATOM 729 C C . LEU A 1 97 ? 14.654 -2.323 -9.519 1.00 93.56 97 LEU A C 1
ATOM 731 O O . LEU A 1 97 ? 15.748 -2.192 -10.054 1.00 93.56 97 LEU A O 1
ATOM 735 N N . ALA A 1 98 ? 14.204 -1.455 -8.612 1.00 90.94 98 ALA A N 1
ATOM 736 C CA . ALA A 1 98 ? 14.957 -0.279 -8.175 1.00 90.94 98 ALA A CA 1
ATOM 737 C C . ALA A 1 98 ? 16.280 -0.637 -7.472 1.00 90.94 98 ALA A C 1
ATOM 739 O O . ALA A 1 98 ? 17.281 0.072 -7.628 1.00 90.94 98 ALA A O 1
ATOM 740 N N . PHE A 1 99 ? 16.309 -1.748 -6.729 1.00 89.69 99 PHE A N 1
ATOM 741 C CA . PHE A 1 99 ? 17.550 -2.306 -6.191 1.00 89.69 99 PHE A CA 1
ATOM 742 C 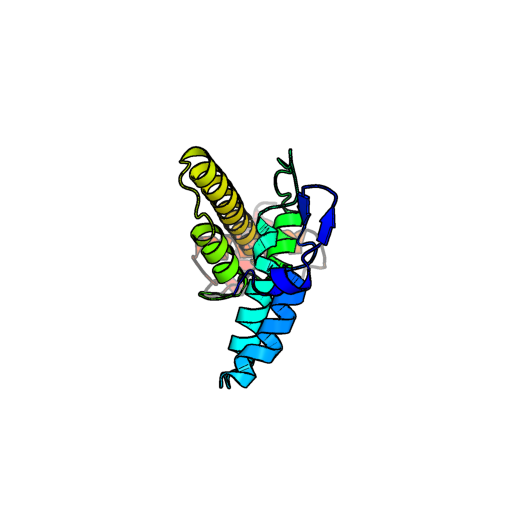C . PHE A 1 99 ? 18.436 -2.887 -7.301 1.00 89.69 99 PHE A C 1
ATOM 744 O O . PHE A 1 99 ? 19.628 -2.587 -7.361 1.00 89.69 99 PHE A O 1
ATOM 751 N N . ALA A 1 100 ? 17.858 -3.679 -8.207 1.00 90.38 100 ALA A N 1
ATOM 752 C CA . ALA A 1 100 ? 18.599 -4.376 -9.258 1.00 90.38 100 ALA A CA 1
ATOM 753 C C . ALA A 1 100 ? 19.124 -3.459 -10.384 1.00 90.38 100 ALA A C 1
ATOM 755 O O . ALA A 1 100 ? 20.130 -3.780 -11.017 1.00 90.38 100 ALA A O 1
ATOM 756 N N . ASP A 1 101 ? 18.467 -2.325 -10.639 1.00 86.06 101 ASP A N 1
ATOM 757 C CA . ASP A 1 101 ? 18.800 -1.370 -11.708 1.00 86.06 101 ASP A CA 1
ATOM 758 C C . ASP A 1 101 ? 20.093 -0.582 -11.432 1.00 86.06 101 ASP A C 1
ATOM 760 O O . ASP A 1 101 ? 20.666 0.048 -12.324 1.00 86.06 101 ASP A O 1
ATOM 764 N N . CYS A 1 102 ? 20.613 -0.613 -10.201 1.00 83.44 102 CYS A N 1
ATOM 765 C CA . CYS A 1 102 ? 21.828 0.119 -9.871 1.00 83.44 102 CYS A CA 1
ATOM 766 C C . CYS A 1 102 ? 23.096 -0.572 -10.408 1.00 83.44 102 CYS A C 1
ATOM 768 O O . CYS A 1 102 ? 23.852 -1.208 -9.679 1.00 83.44 102 CYS A O 1
ATOM 770 N N . THR A 1 103 ? 23.398 -0.389 -11.693 1.00 79.50 103 THR A N 1
ATOM 771 C CA . THR A 1 103 ? 24.560 -1.013 -12.356 1.00 79.50 103 THR A CA 1
ATOM 772 C C . THR A 1 103 ? 25.837 -0.156 -12.311 1.00 79.50 103 THR A C 1
ATOM 774 O O . THR A 1 103 ? 26.661 -0.180 -13.230 1.00 79.50 103 THR A O 1
ATOM 777 N N . SER A 1 104 ? 26.024 0.661 -11.270 1.00 84.44 104 SER A N 1
ATOM 778 C CA . SER A 1 104 ? 27.162 1.589 -11.174 1.00 84.44 104 SER A CA 1
ATOM 779 C C . SER A 1 104 ? 28.403 0.936 -10.561 1.00 84.44 104 SER A C 1
ATOM 781 O O . SER A 1 104 ? 28.361 0.396 -9.465 1.00 84.44 104 SER A O 1
ATOM 783 N N . ARG A 1 105 ? 29.571 1.127 -11.191 1.00 88.00 105 ARG A N 1
ATOM 784 C CA . ARG A 1 105 ? 30.879 0.765 -10.601 1.00 88.00 105 ARG A CA 1
ATOM 785 C C . ARG A 1 105 ? 31.310 1.648 -9.421 1.00 88.00 105 ARG A C 1
ATOM 787 O O . ARG A 1 105 ? 32.313 1.362 -8.778 1.00 88.00 105 ARG A O 1
ATOM 794 N N . HIS A 1 106 ? 30.643 2.785 -9.214 1.00 90.12 106 HIS A N 1
ATOM 795 C CA . HIS A 1 106 ? 31.016 3.763 -8.193 1.00 90.12 106 HIS A CA 1
ATOM 796 C C . HIS A 1 106 ? 30.245 3.487 -6.897 1.00 90.12 106 HIS A C 1
ATOM 798 O O . HIS A 1 106 ? 29.027 3.700 -6.896 1.00 90.12 106 HIS A O 1
ATOM 804 N N . PRO A 1 107 ? 30.922 3.110 -5.794 1.00 90.75 107 PRO A N 1
ATOM 805 C CA . PRO A 1 107 ? 30.253 2.687 -4.562 1.00 90.75 107 PRO A CA 1
ATOM 806 C C . PRO A 1 107 ? 29.304 3.738 -3.979 1.00 90.75 107 PRO A C 1
ATOM 808 O O . PRO A 1 107 ? 28.221 3.406 -3.518 1.00 90.75 107 PRO A O 1
ATOM 811 N N . HIS A 1 108 ? 29.662 5.023 -4.070 1.00 87.62 108 HIS A N 1
ATOM 812 C CA . HIS A 1 108 ? 28.828 6.111 -3.552 1.00 87.62 108 HIS A CA 1
ATOM 813 C C . HIS A 1 108 ? 27.467 6.222 -4.258 1.00 87.62 108 HIS A C 1
ATOM 815 O O . HIS A 1 108 ? 26.485 6.587 -3.624 1.00 87.62 108 HIS A O 1
ATOM 821 N N . LYS A 1 109 ? 27.392 5.910 -5.561 1.00 85.62 109 LYS A N 1
ATOM 822 C CA . LYS A 1 109 ? 26.126 5.952 -6.314 1.00 85.62 109 LYS A CA 1
ATOM 823 C C . LYS A 1 109 ? 25.235 4.767 -5.970 1.00 85.62 109 LYS A C 1
ATOM 825 O O . LYS A 1 109 ? 24.027 4.938 -5.882 1.00 85.62 109 LYS A O 1
ATOM 830 N N . VAL A 1 110 ? 25.851 3.601 -5.769 1.00 89.25 110 VAL A N 1
ATOM 831 C CA . VAL A 1 110 ? 25.156 2.387 -5.329 1.00 89.25 110 VAL A CA 1
ATOM 832 C C . VAL A 1 110 ? 24.534 2.627 -3.963 1.00 89.25 110 VAL A C 1
ATOM 834 O O . VAL A 1 110 ? 23.318 2.559 -3.830 1.00 89.25 110 VAL A O 1
ATOM 837 N N . TRP A 1 111 ? 25.346 3.073 -3.003 1.00 88.38 111 TRP A N 1
ATOM 838 C CA . TRP A 1 111 ? 24.881 3.389 -1.657 1.00 88.38 111 TRP A CA 1
ATOM 839 C C . TRP A 1 111 ? 23.768 4.445 -1.641 1.00 88.38 111 TRP A C 1
ATOM 841 O O . TRP A 1 111 ? 22.794 4.296 -0.907 1.00 88.38 111 TRP A O 1
ATOM 851 N N . ALA A 1 112 ? 23.879 5.501 -2.454 1.00 86.56 112 ALA A N 1
ATOM 852 C CA . ALA A 1 112 ? 22.846 6.534 -2.529 1.00 86.56 112 ALA A CA 1
ATOM 853 C C . ALA A 1 112 ? 21.508 5.983 -3.058 1.00 86.56 112 ALA A C 1
ATOM 855 O O . ALA A 1 112 ? 20.464 6.290 -2.486 1.00 86.56 112 ALA A O 1
ATOM 856 N N . ASN A 1 113 ? 21.539 5.150 -4.106 1.00 87.62 113 ASN A N 1
ATOM 857 C CA . ASN A 1 113 ? 20.342 4.499 -4.644 1.00 87.62 113 ASN A CA 1
ATOM 858 C C . ASN A 1 113 ? 19.722 3.546 -3.618 1.00 87.62 113 ASN A C 1
ATOM 860 O O . ASN A 1 113 ? 18.542 3.663 -3.312 1.00 87.62 113 ASN A O 1
ATOM 864 N N . GLU A 1 114 ? 20.521 2.643 -3.048 1.00 89.25 114 GLU A N 1
ATOM 865 C CA . GLU A 1 114 ? 20.061 1.693 -2.029 1.00 89.25 114 GLU A CA 1
ATOM 866 C C . GLU A 1 114 ? 19.450 2.414 -0.827 1.00 89.25 114 GLU A C 1
ATOM 868 O O . GLU A 1 114 ? 18.359 2.064 -0.393 1.00 89.25 114 GLU A O 1
ATOM 873 N N . SER A 1 115 ? 20.098 3.475 -0.335 1.00 88.75 115 SER A N 1
ATOM 874 C CA . SER A 1 115 ? 19.591 4.268 0.790 1.00 88.75 115 SER A CA 1
ATOM 875 C C . SER A 1 115 ? 18.253 4.937 0.468 1.00 88.75 115 SER A C 1
ATOM 877 O O . SER A 1 115 ? 17.371 4.998 1.323 1.00 88.75 115 SER A O 1
ATOM 879 N N . GLN A 1 116 ? 18.076 5.425 -0.762 1.00 87.06 116 GLN A N 1
ATOM 880 C CA . GLN A 1 116 ? 16.818 6.024 -1.207 1.00 87.06 116 GLN A CA 1
ATOM 881 C C . GLN A 1 116 ? 15.695 4.983 -1.285 1.00 87.06 116 GLN A C 1
ATOM 883 O O . GLN A 1 116 ? 14.609 5.215 -0.750 1.00 87.06 116 GLN A O 1
ATOM 888 N N . VAL A 1 117 ? 15.954 3.837 -1.923 1.00 89.75 117 VAL A N 1
ATOM 889 C CA . VAL A 1 117 ? 14.966 2.757 -2.072 1.00 89.75 117 VAL A CA 1
ATOM 890 C C . VAL A 1 117 ? 14.617 2.156 -0.709 1.00 89.75 117 VAL A C 1
ATOM 892 O O . VAL A 1 117 ? 13.437 1.959 -0.412 1.00 89.75 117 VAL A O 1
ATOM 895 N N . GLN A 1 118 ? 15.608 1.951 0.163 1.00 91.31 118 GLN A N 1
ATOM 896 C CA . GLN A 1 118 ? 15.390 1.478 1.529 1.00 91.31 118 GLN A CA 1
ATOM 897 C C . GLN A 1 118 ? 14.550 2.472 2.334 1.00 91.31 118 GLN A C 1
ATOM 899 O O . GLN A 1 118 ? 13.559 2.077 2.939 1.00 91.31 118 GLN A O 1
ATOM 904 N N . SER A 1 119 ? 14.871 3.770 2.283 1.00 90.56 119 SER A N 1
ATOM 905 C CA . SER A 1 119 ? 14.096 4.796 2.990 1.00 90.56 119 SER A CA 1
ATOM 906 C C . SER A 1 119 ? 12.633 4.840 2.537 1.00 90.56 119 SER A C 1
ATOM 908 O O . SER A 1 119 ? 11.734 4.999 3.3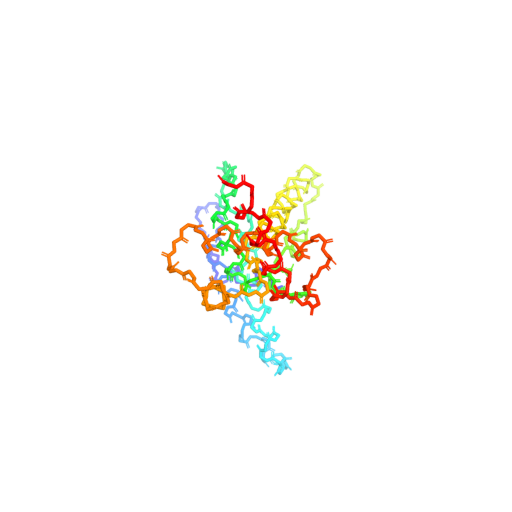64 1.00 90.56 119 SER A O 1
ATOM 910 N N . LEU A 1 120 ? 12.375 4.680 1.236 1.00 90.94 120 LEU A N 1
ATOM 911 C CA . LEU A 1 120 ? 11.015 4.571 0.711 1.00 90.94 120 LEU A CA 1
ATOM 912 C C . LEU A 1 120 ? 10.315 3.310 1.240 1.00 90.94 120 LEU A C 1
ATOM 914 O O . LEU A 1 120 ? 9.186 3.401 1.721 1.00 90.94 120 LEU A O 1
ATOM 918 N N . THR A 1 121 ? 10.995 2.164 1.201 1.00 92.88 121 THR A N 1
ATOM 919 C CA . THR A 1 121 ? 10.472 0.869 1.670 1.00 92.88 121 THR A CA 1
ATOM 920 C C . THR A 1 121 ? 10.106 0.913 3.157 1.00 92.88 121 THR A C 1
ATOM 922 O O . THR A 1 121 ? 8.988 0.552 3.527 1.00 92.88 121 THR A O 1
ATOM 925 N N . ASP A 1 122 ? 10.985 1.456 4.002 1.00 93.19 122 ASP A N 1
ATOM 926 C CA . ASP A 1 122 ? 10.749 1.601 5.445 1.00 93.19 122 ASP A CA 1
ATOM 927 C C . ASP A 1 122 ? 9.516 2.464 5.730 1.00 93.19 122 ASP A C 1
ATOM 929 O O . ASP A 1 122 ? 8.710 2.175 6.617 1.00 93.19 122 ASP A O 1
ATOM 933 N N . ARG A 1 123 ? 9.332 3.533 4.951 1.00 93.12 123 ARG A N 1
ATOM 934 C CA . ARG A 1 123 ? 8.189 4.434 5.109 1.00 93.12 123 ARG A CA 1
ATOM 935 C C . ARG A 1 123 ? 6.885 3.842 4.623 1.00 93.12 123 ARG A C 1
ATOM 937 O O . ARG A 1 123 ? 5.854 4.113 5.234 1.00 93.12 123 ARG A O 1
ATOM 944 N N . ILE A 1 124 ? 6.918 3.048 3.556 1.00 94.12 124 ILE A N 1
ATOM 945 C CA . ILE A 1 124 ? 5.761 2.262 3.128 1.00 94.12 124 ILE A CA 1
ATOM 946 C C . ILE A 1 124 ? 5.328 1.349 4.278 1.00 94.12 124 ILE A C 1
ATOM 948 O O . ILE A 1 124 ? 4.158 1.388 4.650 1.00 94.12 124 ILE A O 1
ATOM 952 N N . GLY A 1 125 ? 6.266 0.619 4.892 1.00 94.12 125 GLY A N 1
ATOM 953 C CA . GLY A 1 125 ? 5.989 -0.242 6.046 1.00 94.12 125 GLY A CA 1
ATOM 954 C C . GLY A 1 125 ? 5.409 0.525 7.237 1.00 94.12 125 GLY A C 1
ATOM 955 O O . GLY A 1 125 ? 4.358 0.163 7.758 1.00 94.12 125 GLY A O 1
ATOM 956 N N . LEU A 1 126 ? 6.027 1.646 7.622 1.00 94.31 126 LEU A N 1
ATOM 957 C CA . LEU A 1 126 ? 5.556 2.465 8.743 1.00 94.31 126 LEU A CA 1
ATOM 958 C C . LEU A 1 126 ? 4.124 2.985 8.538 1.00 94.31 126 LEU A C 1
ATOM 960 O O . LEU A 1 126 ? 3.314 2.968 9.470 1.00 94.31 126 LEU A O 1
ATOM 964 N N . LEU A 1 127 ? 3.815 3.469 7.332 1.00 94.12 127 LEU A N 1
ATOM 965 C CA . LEU A 1 127 ? 2.483 3.970 7.001 1.00 94.12 127 LEU A CA 1
ATOM 966 C C . LEU A 1 127 ? 1.468 2.837 6.896 1.00 94.12 127 LEU A C 1
ATOM 968 O O . LEU A 1 127 ? 0.364 2.994 7.406 1.00 94.12 127 LEU A O 1
ATOM 972 N N . ALA A 1 128 ? 1.843 1.701 6.305 1.00 92.75 128 ALA A N 1
ATOM 973 C CA . ALA A 1 128 ? 1.004 0.509 6.243 1.00 92.75 128 ALA A CA 1
ATOM 974 C C . ALA A 1 128 ? 0.606 0.037 7.647 1.00 92.75 128 ALA A C 1
ATOM 976 O O . ALA A 1 128 ? -0.576 -0.158 7.924 1.00 92.75 128 ALA A O 1
ATOM 977 N N . ASP A 1 129 ? 1.572 -0.056 8.559 1.00 91.56 129 ASP A N 1
ATOM 978 C CA . ASP A 1 129 ? 1.339 -0.424 9.953 1.00 91.56 129 ASP A CA 1
ATOM 979 C C . ASP A 1 129 ? 0.450 0.593 10.682 1.00 91.56 129 ASP A C 1
ATOM 981 O O . ASP A 1 129 ? -0.421 0.230 11.477 1.00 91.56 129 ASP A O 1
ATOM 985 N N . GLY A 1 130 ? 0.679 1.888 10.445 1.00 91.50 130 GLY A N 1
ATOM 986 C CA . GLY A 1 130 ? -0.139 2.966 10.998 1.00 91.50 130 GLY A CA 1
ATOM 987 C C . GLY A 1 130 ? -1.587 2.904 10.512 1.00 91.50 130 GLY A C 1
ATOM 988 O O . GLY A 1 130 ? -2.511 2.959 11.325 1.00 91.50 130 GLY A O 1
ATOM 989 N N . ASP A 1 131 ? -1.775 2.734 9.206 1.00 89.44 131 ASP A N 1
ATOM 990 C CA . ASP A 1 131 ? -3.082 2.659 8.561 1.00 89.44 131 ASP A CA 1
ATOM 991 C C . ASP A 1 131 ? -3.824 1.375 8.991 1.00 89.44 131 ASP A C 1
ATOM 993 O O . ASP A 1 131 ? -5.014 1.436 9.300 1.00 89.44 131 ASP A O 1
ATOM 997 N N . ALA A 1 132 ? -3.129 0.239 9.137 1.00 88.00 132 ALA A N 1
ATOM 998 C CA . ALA A 1 132 ? -3.698 -1.004 9.667 1.00 88.00 132 ALA A CA 1
ATOM 999 C C . ALA A 1 132 ? -4.183 -0.847 11.119 1.00 88.00 132 ALA A C 1
ATOM 1001 O O . ALA A 1 132 ? -5.305 -1.239 11.449 1.00 88.00 132 ALA A O 1
ATOM 1002 N N . ARG A 1 133 ? -3.381 -0.205 11.982 1.00 86.62 133 ARG A N 1
ATOM 1003 C CA . ARG A 1 133 ? -3.776 0.109 13.368 1.00 86.62 133 ARG A CA 1
ATOM 1004 C C . ARG A 1 133 ? -4.970 1.062 13.439 1.00 86.62 133 ARG A C 1
ATOM 1006 O O . ARG A 1 133 ? -5.795 0.928 14.341 1.00 86.62 133 ARG A O 1
ATOM 1013 N N . ALA A 1 134 ? -5.056 2.027 12.525 1.00 86.06 134 ALA A N 1
ATOM 1014 C CA . ALA A 1 134 ? -6.163 2.981 12.458 1.00 86.06 134 ALA A CA 1
ATOM 1015 C C . ALA A 1 134 ? -7.451 2.359 11.892 1.00 86.06 134 ALA A C 1
ATOM 1017 O O . ALA A 1 134 ? -8.552 2.762 12.270 1.00 86.06 134 ALA A O 1
ATOM 1018 N N . ALA A 1 135 ? -7.324 1.383 10.990 1.00 87.94 135 ALA A N 1
ATOM 1019 C CA . ALA A 1 135 ? -8.449 0.662 10.407 1.00 87.94 135 ALA A CA 1
ATOM 1020 C C . ALA A 1 135 ? -9.069 -0.367 11.366 1.00 87.94 135 ALA A C 1
ATOM 1022 O O . ALA A 1 135 ? -10.215 -0.765 11.156 1.00 87.94 135 ALA A O 1
ATOM 1023 N N . GLU A 1 136 ? -8.343 -0.781 12.408 1.00 89.19 136 GLU A N 1
ATOM 1024 C CA . GLU A 1 136 ? -8.808 -1.757 13.391 1.00 89.19 136 GLU A CA 1
ATOM 1025 C C . GLU A 1 136 ? -10.117 -1.315 14.063 1.00 89.19 136 GLU A C 1
ATOM 1027 O O . GLU A 1 136 ? -10.258 -0.187 14.542 1.00 89.19 136 GLU A O 1
ATOM 1032 N N . ARG A 1 137 ? -11.094 -2.225 14.102 1.00 90.56 137 ARG A N 1
ATOM 1033 C CA . ARG A 1 137 ? -12.417 -1.986 14.686 1.00 90.56 137 ARG A CA 1
ATOM 1034 C C . ARG A 1 137 ? -12.677 -2.901 15.877 1.00 90.56 137 ARG A C 1
ATOM 1036 O O . ARG A 1 137 ? -12.190 -4.037 15.936 1.00 90.56 137 ARG A O 1
ATOM 1043 N N . ALA A 1 138 ? -13.467 -2.371 16.809 1.00 92.62 138 ALA A N 1
ATOM 1044 C CA . ALA A 1 138 ? -14.075 -3.130 17.891 1.00 92.62 138 ALA A CA 1
ATOM 1045 C C . ALA A 1 138 ? -14.933 -4.282 17.341 1.00 92.62 138 ALA A C 1
ATOM 1047 O O . ALA A 1 138 ? -15.336 -4.259 16.178 1.00 92.62 138 ALA A O 1
ATOM 1048 N N . ASP A 1 139 ? -15.203 -5.281 18.181 1.00 92.19 139 ASP A N 1
ATOM 1049 C CA . ASP A 1 139 ? -16.013 -6.447 17.797 1.00 92.19 139 ASP A CA 1
ATOM 1050 C C . ASP A 1 139 ? -17.506 -6.117 17.633 1.00 92.19 139 ASP A C 1
ATOM 1052 O O . ASP A 1 139 ? -18.218 -6.843 16.946 1.00 92.19 139 ASP A O 1
ATOM 1056 N N . LEU A 1 140 ? -17.964 -5.001 18.210 1.00 94.38 140 LEU A N 1
ATOM 1057 C CA . LEU A 1 140 ? -19.310 -4.458 18.027 1.00 94.38 140 LEU A CA 1
ATOM 1058 C C . LEU A 1 140 ? -19.244 -3.107 17.312 1.00 94.38 140 LEU A C 1
ATOM 1060 O O . LEU A 1 140 ? -18.290 -2.341 17.486 1.00 94.38 140 LEU A O 1
ATOM 1064 N N . ASP A 1 141 ? -20.275 -2.808 16.523 1.00 95.06 141 ASP A N 1
ATOM 1065 C CA . ASP A 1 141 ? -20.454 -1.497 15.908 1.00 95.06 141 ASP A CA 1
ATOM 1066 C C . ASP A 1 141 ? -21.244 -0.541 16.817 1.00 95.06 141 ASP A C 1
ATOM 1068 O O . ASP A 1 141 ? -21.726 -0.897 17.893 1.00 95.06 141 ASP A O 1
ATOM 1072 N N . GLY A 1 142 ? -21.344 0.724 16.403 1.00 93.81 142 GLY A N 1
ATOM 1073 C CA . GLY A 1 142 ? -22.019 1.742 17.206 1.00 93.81 142 GLY A CA 1
ATOM 1074 C C . GLY A 1 142 ? -23.507 1.462 17.424 1.00 93.81 142 GLY A C 1
ATOM 1075 O O . GLY A 1 142 ? -24.031 1.859 18.460 1.00 93.81 142 GLY A O 1
ATOM 1076 N N . GLN A 1 143 ? -24.173 0.780 16.488 1.00 96.44 143 GLN A N 1
ATOM 1077 C CA . GLN A 1 143 ? -25.592 0.458 16.614 1.00 96.44 143 GLN A CA 1
ATOM 1078 C C . GLN A 1 143 ? -25.794 -0.634 17.663 1.00 96.44 143 GLN A C 1
ATOM 1080 O O . GLN A 1 143 ? -26.571 -0.435 18.591 1.00 96.44 143 GLN A O 1
ATOM 1085 N N . ALA A 1 144 ? -25.006 -1.708 17.596 1.00 96.06 144 ALA A N 1
ATOM 1086 C CA . ALA A 1 144 ? -25.018 -2.773 18.594 1.00 96.06 144 ALA A CA 1
ATOM 1087 C C . ALA A 1 144 ? -24.719 -2.243 20.007 1.00 96.06 144 ALA A C 1
ATOM 1089 O O . ALA A 1 144 ? -25.380 -2.627 20.967 1.00 96.06 144 ALA A O 1
ATOM 1090 N N . VAL A 1 145 ? -23.770 -1.308 20.141 1.00 96.44 145 VAL A N 1
ATOM 1091 C CA . VAL A 1 145 ? -23.478 -0.643 21.423 1.00 96.44 145 VAL A CA 1
ATOM 1092 C C . VAL A 1 145 ? -24.685 0.142 21.946 1.00 96.44 145 VAL A C 1
ATOM 1094 O O . VAL A 1 145 ? -25.002 0.052 23.132 1.00 96.44 145 VAL A O 1
ATOM 1097 N N . MET A 1 146 ? -25.348 0.924 21.088 1.00 96.50 146 MET A N 1
ATOM 1098 C CA . MET A 1 146 ? -26.531 1.702 21.475 1.00 96.50 146 MET A CA 1
ATOM 1099 C C . MET A 1 146 ? -27.684 0.794 21.903 1.00 96.50 146 MET A C 1
ATOM 1101 O O . MET A 1 146 ? -28.289 1.039 22.946 1.00 96.50 146 MET A O 1
ATOM 1105 N N . ASP A 1 147 ? -27.939 -0.268 21.140 1.00 96.44 147 ASP A N 1
ATOM 1106 C CA . ASP A 1 147 ? -29.020 -1.217 21.402 1.00 96.44 147 ASP A CA 1
ATOM 1107 C C . ASP A 1 147 ? -28.780 -1.998 22.701 1.00 96.44 147 ASP A C 1
ATOM 1109 O O . ASP A 1 147 ? -29.693 -2.144 23.513 1.00 96.44 147 ASP A O 1
ATOM 1113 N N . LEU A 1 148 ? -27.541 -2.440 22.940 1.00 95.81 148 LEU A N 1
ATOM 1114 C CA . LEU A 1 148 ? -27.186 -3.223 24.123 1.00 95.81 148 LEU A CA 1
ATOM 1115 C C . LEU A 1 148 ? -27.202 -2.390 25.411 1.00 95.81 148 LEU A C 1
ATOM 1117 O O . LEU A 1 148 ? -27.624 -2.873 26.460 1.00 95.81 148 LEU A O 1
ATOM 1121 N N . LEU A 1 149 ? -26.728 -1.142 25.348 1.00 94.19 149 LEU A N 1
ATOM 1122 C CA . LEU A 1 149 ? -26.611 -0.269 26.521 1.00 94.19 149 LEU A CA 1
ATOM 1123 C C . LEU A 1 149 ? -27.828 0.642 26.731 1.00 94.19 149 LEU A C 1
ATOM 1125 O O . LEU A 1 149 ? -27.914 1.315 27.758 1.00 94.19 149 LEU A O 1
ATOM 1129 N N . GLY A 1 150 ? -28.754 0.698 25.769 1.00 94.31 150 GLY A N 1
ATOM 1130 C CA . GLY A 1 150 ? -29.914 1.590 25.809 1.00 94.31 150 GLY A CA 1
ATOM 1131 C C . GLY A 1 150 ? -29.542 3.076 25.770 1.00 94.31 150 GLY A C 1
ATOM 1132 O O . GLY A 1 150 ? -30.252 3.905 26.342 1.00 94.31 150 GLY A O 1
ATOM 1133 N N . ILE A 1 151 ? -28.418 3.421 25.133 1.00 93.69 151 ILE A N 1
ATOM 1134 C CA . ILE A 1 151 ? -27.913 4.799 25.045 1.00 93.69 151 ILE A CA 1
ATOM 1135 C C . ILE A 1 151 ? -28.156 5.397 23.660 1.00 93.69 151 ILE A C 1
ATOM 1137 O O . ILE A 1 151 ? -28.121 4.706 22.646 1.00 93.69 151 ILE A O 1
ATOM 1141 N N . GLY A 1 152 ? -28.374 6.712 23.613 1.00 92.81 152 GLY A N 1
ATOM 1142 C CA . GLY A 1 152 ? -28.470 7.451 22.355 1.00 92.81 152 GLY A CA 1
ATOM 1143 C C . GLY A 1 152 ? -27.103 7.719 21.705 1.00 92.81 152 GLY A C 1
ATOM 1144 O O . GLY A 1 152 ? -26.057 7.543 22.341 1.00 92.81 152 GLY A O 1
ATOM 1145 N N . PRO A 1 153 ? -27.088 8.213 20.454 1.00 94.81 153 PRO A N 1
ATOM 1146 C CA . PRO A 1 153 ? -25.852 8.581 19.773 1.00 94.81 153 PRO A CA 1
ATOM 1147 C C . PRO A 1 153 ? -25.127 9.700 20.532 1.00 94.81 153 PRO A C 1
ATOM 1149 O O . PRO A 1 153 ? -25.703 10.748 20.826 1.00 94.81 153 PRO A O 1
ATOM 1152 N N . GLY A 1 154 ? -23.843 9.499 20.839 1.00 93.94 154 GLY A N 1
ATOM 1153 C CA . GLY A 1 154 ? -23.052 10.495 21.559 1.00 93.94 154 GLY A CA 1
ATOM 1154 C C . GLY A 1 154 ? -21.650 10.030 21.967 1.00 93.94 154 GLY A C 1
ATOM 1155 O O . GLY A 1 154 ? -21.235 8.918 21.631 1.00 93.94 154 GLY A O 1
ATOM 1156 N N . PRO A 1 155 ? -20.908 10.857 22.732 1.00 94.06 155 PRO A N 1
ATOM 1157 C CA . PRO A 1 155 ? -19.537 10.557 23.164 1.00 94.06 155 PRO A CA 1
ATOM 1158 C C . PRO A 1 155 ? -19.405 9.252 23.962 1.00 94.06 155 PRO A C 1
ATOM 1160 O O . PRO A 1 155 ? -18.346 8.628 23.963 1.00 94.06 155 PRO A O 1
ATOM 1163 N N . GLN A 1 156 ? -20.482 8.832 24.629 1.00 93.75 156 GLN A N 1
ATOM 1164 C CA . GLN A 1 156 ? -20.562 7.576 25.373 1.00 93.75 156 GLN A CA 1
ATOM 1165 C C . GLN A 1 156 ? -20.398 6.344 24.472 1.00 93.75 156 GLN A C 1
ATOM 1167 O O . GLN A 1 156 ? -19.624 5.453 24.815 1.00 93.75 156 GLN A O 1
ATOM 1172 N N . VAL A 1 157 ? -21.020 6.338 23.287 1.00 95.00 157 VAL A N 1
ATOM 1173 C CA . VAL A 1 157 ? -20.857 5.266 22.287 1.00 95.00 157 VAL A CA 1
ATOM 1174 C C . VAL A 1 157 ? -19.394 5.174 21.847 1.00 95.00 157 VAL A C 1
ATOM 1176 O O . VAL A 1 157 ? -18.820 4.091 21.800 1.00 95.00 157 VAL A O 1
ATOM 1179 N N . GLY A 1 158 ? -18.750 6.321 21.605 1.00 93.56 158 GLY A N 1
ATOM 1180 C CA . GLY A 1 158 ? -17.326 6.373 21.259 1.00 93.56 158 GLY A CA 1
ATOM 1181 C C . GLY A 1 158 ? -16.416 5.812 22.358 1.00 93.56 158 GLY A C 1
ATOM 1182 O O . GLY A 1 158 ? -15.469 5.089 22.055 1.00 93.56 158 GLY A O 1
ATOM 1183 N N . ARG A 1 159 ? -16.720 6.086 23.636 1.00 94.94 159 ARG A N 1
ATOM 1184 C CA . ARG A 1 159 ? -15.987 5.507 24.777 1.00 94.94 159 ARG A CA 1
ATOM 1185 C C . ARG A 1 159 ? -16.159 3.991 24.859 1.00 94.94 159 ARG A C 1
ATOM 1187 O O . ARG A 1 159 ? -15.165 3.298 25.042 1.00 94.94 159 ARG A O 1
ATOM 1194 N N . ALA A 1 160 ? -17.380 3.491 24.685 1.00 95.56 160 ALA A N 1
ATOM 1195 C CA . ALA A 1 160 ? -17.671 2.059 24.671 1.00 95.56 160 ALA A CA 1
ATOM 1196 C C . ALA A 1 160 ? -16.935 1.329 23.533 1.00 95.56 160 ALA A C 1
ATOM 1198 O O . ALA A 1 160 ? -16.272 0.322 23.772 1.00 95.56 160 ALA A O 1
ATOM 1199 N N . LEU A 1 161 ? -16.961 1.879 22.313 1.00 95.56 161 LEU A N 1
ATOM 1200 C CA . LEU A 1 161 ? -16.219 1.332 21.171 1.00 95.56 161 LEU A CA 1
ATOM 1201 C C . LEU A 1 161 ? -14.701 1.327 21.411 1.00 95.56 161 LEU A C 1
ATOM 1203 O O . LEU A 1 161 ? -14.028 0.349 21.088 1.00 95.56 161 LEU A O 1
ATOM 1207 N N . ALA A 1 162 ? -14.153 2.393 22.000 1.00 94.56 162 ALA A N 1
ATOM 1208 C CA . ALA A 1 162 ? -12.734 2.455 22.344 1.00 94.56 162 ALA A CA 1
ATOM 1209 C C . ALA A 1 162 ? -12.350 1.423 23.420 1.00 94.56 162 ALA A C 1
ATOM 1211 O O . ALA A 1 162 ? -11.297 0.793 23.313 1.00 94.56 162 ALA A O 1
ATOM 1212 N N . ALA A 1 163 ? -13.207 1.220 24.425 1.00 95.19 163 ALA A N 1
ATOM 1213 C CA . ALA A 1 163 ? -13.009 0.221 25.471 1.00 95.19 163 ALA A CA 1
ATOM 1214 C C . ALA A 1 163 ? -13.045 -1.209 24.907 1.00 95.19 163 ALA A C 1
ATOM 1216 O O . ALA A 1 163 ? -12.145 -1.995 25.194 1.00 95.19 163 ALA A O 1
ATOM 1217 N N . LEU A 1 164 ? -14.008 -1.513 24.030 1.00 96.44 164 LEU A N 1
ATOM 1218 C CA . LEU A 1 164 ? -14.083 -2.792 23.318 1.00 96.44 164 LEU A CA 1
ATOM 1219 C C . LEU A 1 164 ? -12.843 -3.059 22.464 1.00 96.44 164 LEU A C 1
ATOM 1221 O O . LEU A 1 164 ? -12.292 -4.156 22.498 1.00 96.44 164 LEU A O 1
ATOM 1225 N N . LEU A 1 165 ? -12.375 -2.056 21.716 1.00 95.56 165 LEU A N 1
ATOM 1226 C CA . LEU A 1 165 ? -11.157 -2.184 20.917 1.00 95.56 165 LEU A CA 1
ATOM 1227 C C . LEU A 1 165 ? -9.931 -2.463 21.803 1.00 95.56 165 LEU A C 1
ATOM 1229 O O . LEU A 1 165 ? -9.100 -3.304 21.467 1.00 95.56 165 LEU A O 1
ATOM 1233 N N . ALA A 1 166 ? -9.818 -1.786 22.949 1.00 94.56 166 ALA A N 1
ATOM 1234 C CA . ALA A 1 166 ? -8.741 -2.030 23.905 1.00 94.56 166 ALA A CA 1
ATOM 1235 C C . ALA A 1 166 ? -8.812 -3.443 24.512 1.00 94.56 166 ALA A C 1
ATOM 1237 O O . ALA A 1 166 ? -7.786 -4.113 24.626 1.00 94.56 166 ALA A O 1
ATOM 1238 N N . ALA A 1 167 ? -10.012 -3.918 24.847 1.00 95.25 167 ALA A N 1
ATOM 1239 C CA . ALA A 1 167 ? -10.241 -5.251 25.395 1.00 95.25 167 ALA A CA 1
ATOM 1240 C C . ALA A 1 167 ? -9.908 -6.361 24.392 1.00 95.25 167 ALA A C 1
ATOM 1242 O O . ALA A 1 167 ? -9.184 -7.297 24.726 1.00 95.25 167 ALA A O 1
ATOM 1243 N N . LYS A 1 168 ? -10.347 -6.209 23.140 1.00 94.88 168 LYS A N 1
ATOM 1244 C CA . LYS A 1 168 ? -9.974 -7.079 22.020 1.00 94.88 168 LYS A CA 1
ATOM 1245 C C . LYS A 1 168 ? -8.454 -7.194 21.867 1.00 94.88 168 LYS A C 1
ATOM 1247 O O . LYS A 1 168 ? -7.911 -8.293 21.784 1.00 94.88 168 LYS A O 1
ATOM 1252 N N . ARG A 1 169 ? -7.740 -6.062 21.892 1.00 93.69 169 ARG A N 1
ATOM 1253 C CA . ARG A 1 169 ? -6.266 -6.044 21.828 1.00 93.69 169 ARG A CA 1
ATOM 1254 C C . ARG A 1 169 ? -5.630 -6.774 23.011 1.00 93.69 169 ARG A C 1
ATOM 1256 O O . ARG A 1 169 ? -4.707 -7.555 22.807 1.00 93.69 169 ARG A O 1
ATOM 1263 N N . ALA A 1 170 ? -6.130 -6.554 24.228 1.00 94.38 170 ALA A N 1
ATOM 1264 C CA . ALA A 1 170 ? -5.637 -7.228 25.431 1.00 94.38 170 ALA A CA 1
ATOM 1265 C C . ALA A 1 170 ? -5.879 -8.748 25.405 1.00 94.38 170 ALA A C 1
ATOM 1267 O O . ALA A 1 170 ? -5.067 -9.509 25.926 1.00 94.38 170 ALA A O 1
ATOM 1268 N N . ASN A 1 171 ? -6.960 -9.188 24.760 1.00 94.81 171 ASN A N 1
ATOM 1269 C CA . ASN A 1 171 ? -7.286 -10.597 24.549 1.00 94.81 171 ASN A CA 1
ATOM 1270 C C . ASN A 1 171 ? -6.457 -11.256 23.423 1.00 94.81 171 ASN A C 1
ATOM 1272 O O . ASN A 1 171 ? -6.520 -12.467 23.235 1.00 94.81 171 ASN A O 1
ATOM 1276 N N . GLY A 1 172 ? -5.680 -10.478 22.660 1.00 92.00 172 GLY A N 1
ATOM 1277 C CA . GLY A 1 172 ? -4.925 -10.976 21.507 1.00 92.00 172 GLY A CA 1
ATOM 1278 C C . GLY A 1 172 ? -5.803 -11.333 20.301 1.00 92.00 172 GLY A C 1
ATOM 1279 O O . GLY A 1 172 ? -5.364 -12.073 19.423 1.00 92.00 172 GLY A O 1
ATOM 1280 N N . GLY A 1 173 ? -7.040 -10.831 20.251 1.00 91.06 173 GLY A N 1
ATOM 1281 C CA . GLY A 1 173 ? -8.012 -11.168 19.216 1.00 91.06 173 GLY A CA 1
ATOM 1282 C C . GLY A 1 173 ? -9.455 -10.900 19.651 1.00 91.06 173 GLY A C 1
ATOM 1283 O O . GLY A 1 173 ? -9.675 -10.372 20.743 1.00 91.06 173 GLY A O 1
ATOM 1284 N N . PRO A 1 174 ? -10.442 -11.259 18.807 1.00 94.06 174 PRO A N 1
ATOM 1285 C CA . PRO A 1 174 ? -11.861 -11.062 19.101 1.00 94.06 174 PRO A CA 1
ATOM 1286 C C . PRO A 1 174 ? -12.234 -11.571 20.492 1.00 94.06 174 PRO A C 1
ATOM 1288 O O . PRO A 1 174 ? -11.794 -12.651 20.897 1.00 94.06 174 PRO A O 1
ATOM 1291 N N . LEU A 1 175 ? -13.029 -10.795 21.225 1.00 94.50 175 LEU A N 1
ATOM 1292 C CA . LEU A 1 175 ? -13.535 -11.233 22.521 1.00 94.50 175 LEU A CA 1
ATOM 1293 C C . LEU A 1 175 ? -14.451 -12.458 22.342 1.00 94.50 175 LEU A C 1
ATOM 1295 O O . LEU A 1 175 ? -15.240 -12.483 21.397 1.00 94.50 175 LEU A O 1
ATOM 1299 N N . PRO A 1 176 ? -14.399 -13.458 23.245 1.00 95.12 176 PRO A N 1
ATOM 1300 C CA . PRO A 1 176 ? -15.307 -14.605 23.186 1.00 95.12 176 PRO A CA 1
ATOM 1301 C C . PRO A 1 176 ? -16.783 -14.210 23.316 1.00 95.12 176 PRO A C 1
ATOM 1303 O O . PRO A 1 176 ? -17.636 -14.815 22.675 1.00 95.12 176 PRO A O 1
ATOM 1306 N N . ASP A 1 177 ? -17.061 -13.198 24.141 1.00 96.62 177 ASP A N 1
ATOM 1307 C CA . ASP A 1 177 ? -18.393 -12.631 24.349 1.00 96.62 177 ASP A CA 1
ATOM 1308 C C . ASP A 1 177 ? -18.280 -11.102 24.524 1.00 96.62 177 ASP A C 1
ATOM 1310 O O . ASP A 1 177 ? -18.112 -10.600 25.644 1.00 96.62 177 ASP A O 1
ATOM 1314 N N . PRO A 1 178 ? -18.274 -10.340 23.416 1.00 96.06 178 PRO A N 1
ATOM 1315 C CA . PRO A 1 178 ? -18.120 -8.890 23.465 1.00 96.06 178 PRO A CA 1
ATOM 1316 C C . PRO A 1 178 ? -19.329 -8.184 24.097 1.00 96.06 178 PRO A C 1
ATOM 1318 O O . PRO A 1 178 ? -19.164 -7.101 24.658 1.00 96.06 178 PRO A O 1
ATOM 1321 N N . GLU A 1 179 ? -20.524 -8.781 24.049 1.00 97.25 179 GLU A N 1
ATOM 1322 C CA . GLU A 1 179 ? -21.746 -8.212 24.628 1.00 97.25 179 GLU A CA 1
ATOM 1323 C C . GLU A 1 179 ? -21.728 -8.302 26.160 1.00 97.25 179 GLU A C 1
ATOM 1325 O O . GLU A 1 179 ? -21.927 -7.296 26.854 1.00 97.25 179 GLU A O 1
ATOM 1330 N N . ALA A 1 180 ? -21.416 -9.482 26.706 1.00 96.44 180 ALA A N 1
ATOM 1331 C CA . ALA A 1 180 ? -21.262 -9.665 28.148 1.00 96.44 180 ALA A CA 1
ATOM 1332 C C . ALA A 1 180 ? -20.108 -8.819 28.704 1.00 96.44 180 ALA A C 1
ATOM 1334 O O . ALA A 1 180 ? -20.227 -8.213 29.771 1.00 96.44 180 ALA A O 1
ATOM 1335 N N . TRP A 1 181 ? -19.000 -8.727 27.962 1.00 97.31 181 TRP A N 1
ATOM 1336 C CA . TRP A 1 181 ? -17.884 -7.872 28.354 1.00 97.31 181 TRP A CA 1
ATOM 1337 C C . TRP A 1 181 ? -18.294 -6.394 28.404 1.00 97.31 181 TRP A C 1
ATOM 1339 O O . TRP A 1 181 ? -18.017 -5.712 29.393 1.00 97.31 181 TRP A O 1
ATOM 1349 N N . LEU A 1 182 ? -18.985 -5.901 27.367 1.00 97.06 182 LEU A N 1
ATOM 1350 C CA . LEU A 1 182 ? -19.395 -4.500 27.280 1.00 97.06 182 LEU A CA 1
ATOM 1351 C C . LEU A 1 182 ? -20.383 -4.122 28.388 1.00 97.06 182 LEU A C 1
ATOM 1353 O O . LEU A 1 182 ? -20.235 -3.066 29.003 1.00 97.06 182 LEU A O 1
ATOM 1357 N N . THR A 1 183 ? -21.377 -4.971 28.650 1.00 95.69 183 THR A N 1
ATOM 1358 C CA . THR A 1 183 ? -22.366 -4.737 29.714 1.00 95.69 183 THR A CA 1
ATOM 1359 C C . THR A 1 183 ? -21.720 -4.718 31.098 1.00 95.69 183 THR A C 1
ATOM 1361 O O . THR A 1 183 ? -22.018 -3.819 31.887 1.00 95.69 183 THR A O 1
ATOM 1364 N N . GLY A 1 184 ? -20.786 -5.636 31.370 1.00 95.56 184 GLY A N 1
ATOM 1365 C CA . GLY A 1 184 ? -20.001 -5.640 32.607 1.00 95.56 184 GLY A CA 1
ATOM 1366 C C . GLY A 1 184 ? -19.168 -4.367 32.773 1.00 95.56 184 GLY A C 1
ATOM 1367 O O . GLY A 1 184 ? -19.295 -3.663 33.773 1.00 95.56 184 GLY A O 1
ATOM 1368 N N . TRP A 1 185 ? -18.388 -4.008 31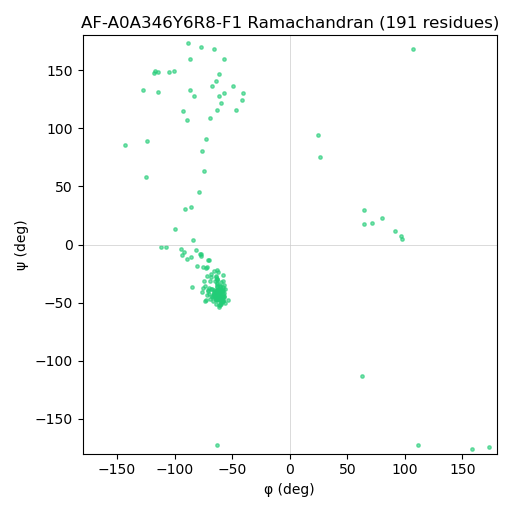.749 1.00 95.75 185 TRP A N 1
ATOM 1369 C CA . TRP A 1 185 ? -17.570 -2.792 31.757 1.00 95.75 185 TRP A CA 1
ATOM 1370 C C . TRP A 1 185 ? -18.405 -1.513 31.941 1.00 95.75 185 TRP A C 1
ATOM 1372 O O . TRP A 1 185 ? -18.003 -0.590 32.657 1.00 95.75 185 TRP A O 1
ATOM 1382 N N . TRP A 1 186 ? -19.578 -1.445 31.307 1.00 95.12 186 TRP A N 1
ATOM 1383 C CA . TRP A 1 186 ? -20.474 -0.296 31.410 1.00 95.12 186 TRP A CA 1
ATOM 1384 C C . TRP A 1 186 ? -21.026 -0.120 32.827 1.00 95.12 186 TRP A C 1
ATOM 1386 O O . TRP A 1 186 ? -21.038 1.001 33.341 1.00 95.12 186 TRP A O 1
ATOM 1396 N N . ALA A 1 187 ? -21.432 -1.215 33.476 1.00 92.69 187 ALA A N 1
ATOM 1397 C CA . ALA A 1 187 ? -21.916 -1.197 34.854 1.00 92.69 187 ALA A CA 1
ATOM 1398 C C . ALA A 1 187 ? -20.832 -0.715 35.834 1.00 92.69 18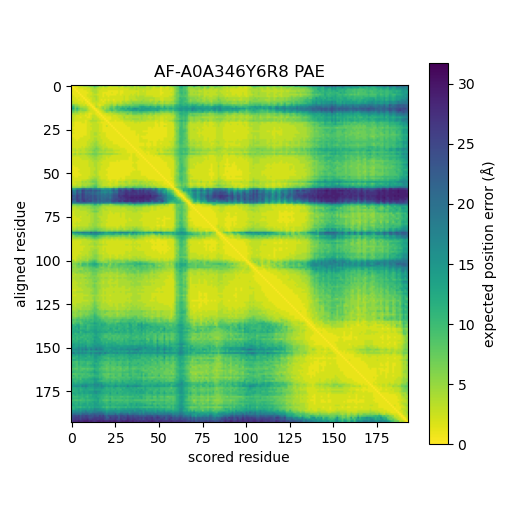7 ALA A C 1
ATOM 1400 O O . ALA A 1 187 ? -21.103 0.157 36.662 1.00 92.69 187 ALA A O 1
ATOM 1401 N N . ASP A 1 188 ? -19.596 -1.202 35.682 1.00 90.25 188 ASP A N 1
ATOM 1402 C CA . ASP A 1 188 ? -18.455 -0.783 36.507 1.00 90.25 188 ASP A CA 1
ATOM 1403 C C . ASP A 1 188 ? -18.122 0.704 36.315 1.00 90.25 188 ASP A C 1
ATOM 1405 O O . ASP A 1 188 ? -17.832 1.426 37.270 1.00 90.25 188 ASP A O 1
ATOM 1409 N N . THR A 1 189 ? -18.209 1.194 35.075 1.00 85.50 189 THR A N 1
ATOM 1410 C CA . THR A 1 189 ? -17.931 2.600 34.751 1.00 85.50 189 THR A CA 1
ATOM 1411 C C . THR A 1 189 ? -19.015 3.534 35.294 1.00 85.50 189 THR A C 1
ATOM 1413 O O . THR A 1 189 ? -18.703 4.629 35.761 1.00 85.50 189 THR A O 1
ATOM 1416 N N . ALA A 1 190 ? -20.283 3.111 35.259 1.00 76.31 190 ALA A N 1
ATOM 1417 C CA . ALA A 1 190 ? -21.400 3.863 35.827 1.00 76.31 190 ALA A CA 1
ATOM 1418 C C . ALA A 1 190 ? -21.361 3.905 37.363 1.00 76.31 190 ALA A C 1
ATOM 1420 O O . ALA A 1 190 ? -21.774 4.900 37.947 1.00 76.31 190 ALA A O 1
ATOM 1421 N N . ALA A 1 191 ? -20.841 2.861 38.016 1.00 63.75 191 ALA A N 1
ATOM 1422 C CA 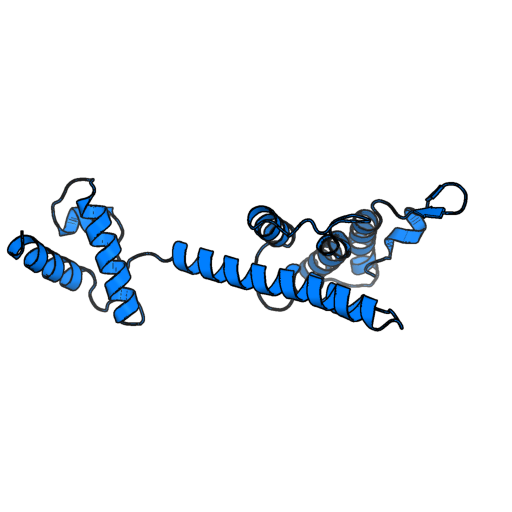. ALA A 1 191 ? -20.656 2.828 39.467 1.00 63.75 191 ALA A CA 1
ATOM 1423 C C . ALA A 1 191 ? -19.503 3.726 39.962 1.00 63.75 191 ALA A C 1
ATOM 1425 O O . ALA A 1 191 ? -19.458 4.072 41.143 1.00 63.75 191 ALA A O 1
ATOM 1426 N N . ALA A 1 192 ? -18.569 4.090 39.078 1.00 60.59 192 ALA A N 1
ATOM 1427 C CA . ALA A 1 192 ? -17.416 4.940 39.380 1.00 60.59 192 ALA A CA 1
ATOM 1428 C C . ALA A 1 192 ? -17.638 6.442 39.088 1.00 60.59 192 ALA A C 1
ATOM 1430 O O . ALA A 1 192 ? -16.734 7.241 39.349 1.00 60.59 192 ALA A O 1
ATOM 1431 N N . ALA A 1 193 ? -18.794 6.818 38.526 1.00 54.31 193 ALA A N 1
ATOM 1432 C CA . ALA A 1 193 ? -19.179 8.190 38.177 1.00 54.31 193 ALA A CA 1
ATOM 1433 C C . ALA A 1 193 ? -20.131 8.798 39.218 1.00 54.31 193 ALA A C 1
ATOM 1435 O O . ALA A 1 193 ? -20.011 10.022 39.454 1.00 54.31 193 ALA A O 1
#

Solvent-accessible surface area (backbone atoms only — not comparable to full-atom values): 11028 Å² total; per-residue (Å²): 112,54,68,63,14,34,82,84,31,58,41,78,58,89,94,45,77,44,51,67,66,15,28,57,48,14,14,55,51,39,55,58,46,39,50,76,74,65,49,82,52,66,68,60,36,52,40,56,15,50,24,19,41,45,45,68,63,87,65,56,80,62,98,84,48,78,70,71,77,44,75,68,52,50,54,46,52,37,50,76,38,72,36,90,58,64,96,79,25,34,42,51,48,26,55,53,44,56,62,68,66,59,83,59,93,48,66,70,61,39,51,52,50,49,52,50,54,48,54,52,51,55,48,52,51,53,49,50,54,51,51,52,64,68,66,62,72,34,92,56,56,71,63,58,50,25,68,74,71,74,47,73,95,50,73,65,49,56,51,52,41,51,50,43,36,51,49,22,60,75,68,76,40,81,57,95,53,56,64,64,50,49,55,52,53,48,5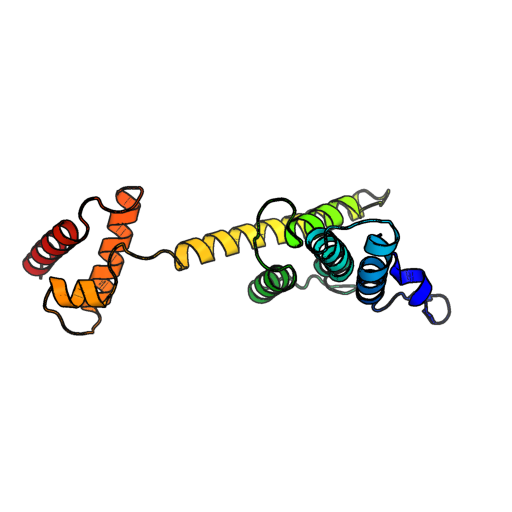4,56,54,62,75,75,109

Secondary structure (DSSP, 8-state):
-TTTTHHHHEEEETTEEEETTHHHHHHHHHHHHHHHTT---HHHHHHHHHHHHHTTGGG-SSTT------HHHHHHHHHHTTSS-STT-HHHHHHHHHHHT---S-HHHHHHHHHHHHHHHHHHHHHHHHHHHHH---SS-HHHHHHHHT--SSHHHHHHHHHHHHHHHHTTSS-S-HHHHHHHHHHHHHHT-

InterPro domains:
  IPR003607 HD/PDEase domain [cd00077] (1-35)
  IPR050124 tRNA CCA-adding enzyme [PTHR47545] (1-168)

Foldseek 3Di:
DLQVQQVVQWDDDDPDIDRPQSLVSQLVCQLVVCVVVPNPDNVVSNLVSLLSSCLCVLVPDDDPPPVPQDLVNLVVSCVSQVHPDDDSGSVNSSLVSQLVVPPDPDVVSNVVSCVSSVSSVVSNVVVVVVVVVVPDWFPDDLVRLCVLVVDDDDVVSVVLRVVRSVVCVVVVHHDPCSSVVSVVVVVVVVVVD

Organism: NCBI:txid1608957

pLDDT: mean 89.99, std 11.2, range [32.19, 98.12]

Radius of gyration: 25.29 Å; Cα contacts (8 Å, |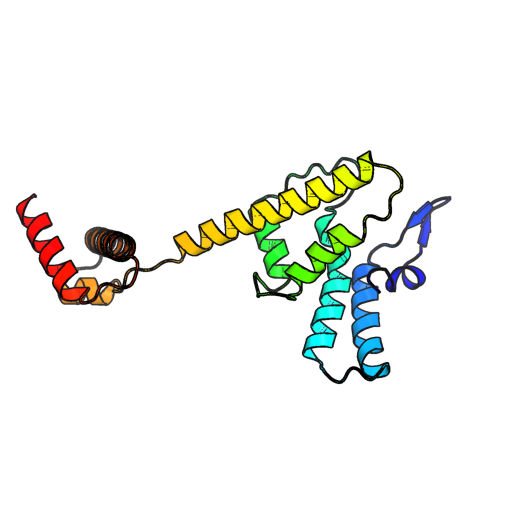Δi|>4): 182; chains: 1; bounding box: 61×36×69 Å

Sequence (193 aa):
MHDIGKPDTGRFDGTDVTFRHHEQVGEQIVRDLLPAMGCTDPVLTDRVARTVGLSGRYKADGPGAAEVWSDSAVRRFVRDCGGLEGQGSVLDLVLDLAFADCTSRHPHKVWANESQVQSLTDRIGLLADGDARAAERADLDGQAVMDLLGIGPGPQVGRALAALLAAKRANGGPLPDPEAWLTGWWADTAAAA

Nearest PDB structures (foldseek):
  1f44-assembly1_A  TM=3.110E-01  e=4.676E+00  Punavirus P1
  5vhh-assembly1_X  TM=2.050E-01  e=5.170E+00  Homo sapiens